Protein AF-A0A836WIA6-F1 (afdb_monomer_lite)

Sequence (220 aa):
VLEERVKFPKEIVKEFVEEVKKEAEEEVQGKFVEPSLPHLGLQVAQFFYDCGRGERRRGNREDFVTLIKLGDVLHPEDGVGQCLLMSEFPPEVEPLEAAMLLAEYAHRPASVYYTDVRQKDYLVEMDEVLGGEGSLRPCAAICFAHPLRFDRDVAARYVREVRETGRAWLTPMPVAGVTTPITVEGFVVVASAEIVAGWLAARALNPKAELGSSMWAGVG

Radius of gyration: 19.16 Å; chains: 1; bounding box: 50×46×57 Å

Foldseek 3Di:
DDDDDDDDDPVLLVVLVVVVVVVCVVVVPDDDDDDDDDAAADQAAQWDQDPVVRDIDGAAPVRQLVNQLVRCVVPVPVKHYNRYFHPVDDLQCRQVVRLVSSLVRHPQAAETEHQAPVVQVVQQVVCVVSPNPRSHPYDYQQEAPAFPDDDPSSVVSQLVCCQPPLEQEHEYEDEDPPRFDVDPVRSCVRRVVNLSVSVSVSCVSPVSRHRYYDYNYHYD

Structure (mmCIF, N/CA/C/O backbone):
data_AF-A0A836WIA6-F1
#
_entry.id   AF-A0A836WIA6-F1
#
loop_
_atom_site.group_PDB
_atom_site.id
_atom_site.type_symbol
_atom_site.label_atom_id
_atom_site.label_alt_id
_atom_site.label_comp_id
_atom_site.label_asym_id
_atom_site.label_entity_id
_atom_site.label_seq_id
_atom_site.pdbx_PDB_ins_code
_atom_site.Cartn_x
_atom_site.Cartn_y
_atom_site.Cartn_z
_atom_site.occupancy
_atom_site.B_iso_or_equiv
_atom_site.auth_seq_id
_atom_site.auth_comp_id
_atom_site.auth_asym_id
_atom_site.auth_atom_id
_atom_site.pdbx_PDB_model_num
ATOM 1 N N . VAL A 1 1 ? -3.836 -24.106 7.214 1.00 56.84 1 VAL A N 1
ATOM 2 C CA . VAL A 1 1 ? -3.578 -22.835 7.930 1.00 56.84 1 VAL A CA 1
ATOM 3 C C . VAL A 1 1 ? -4.648 -22.717 8.999 1.00 56.84 1 VAL A C 1
ATOM 5 O O . VAL A 1 1 ? -5.802 -22.948 8.665 1.00 56.84 1 VAL A O 1
ATOM 8 N N . LEU A 1 2 ? -4.279 -22.510 10.265 1.00 58.50 2 LEU A N 1
ATOM 9 C CA . LEU A 1 2 ? -5.255 -22.325 11.343 1.00 58.50 2 LEU A CA 1
ATOM 10 C C . LEU A 1 2 ? -5.923 -20.958 11.160 1.00 58.50 2 LEU A C 1
ATOM 12 O O . LEU A 1 2 ? -5.230 -19.955 11.016 1.00 58.50 2 LEU A O 1
ATOM 16 N N . GLU A 1 3 ? -7.253 -20.939 11.100 1.00 76.62 3 GLU A N 1
ATOM 17 C CA . GLU A 1 3 ? -8.032 -19.701 11.108 1.00 76.62 3 GLU A CA 1
ATOM 18 C C . GLU A 1 3 ? -7.997 -19.130 12.528 1.00 76.62 3 GLU A C 1
ATOM 20 O O . GLU A 1 3 ? -8.533 -19.729 13.462 1.00 76.62 3 GLU A O 1
ATOM 25 N N . GLU A 1 4 ? -7.345 -17.983 12.698 1.00 86.56 4 GLU A N 1
ATOM 26 C CA . GLU A 1 4 ? -7.371 -17.232 13.949 1.00 86.56 4 GLU A CA 1
ATOM 27 C C . GLU A 1 4 ? -8.480 -16.185 13.879 1.00 86.56 4 GLU A C 1
ATOM 29 O O . GLU A 1 4 ? -8.551 -15.387 12.943 1.00 86.56 4 GLU A O 1
ATOM 34 N N . ARG A 1 5 ? -9.370 -16.193 14.874 1.00 91.50 5 ARG A N 1
ATOM 35 C CA . ARG A 1 5 ? -10.493 -15.260 14.951 1.00 91.50 5 ARG A CA 1
ATOM 36 C C . ARG A 1 5 ? -10.370 -14.401 16.194 1.00 91.50 5 ARG A C 1
ATOM 38 O O . ARG A 1 5 ? -10.424 -14.904 17.313 1.00 91.50 5 ARG A O 1
ATOM 45 N N . VAL A 1 6 ? -10.287 -13.094 15.982 1.00 91.56 6 VAL A N 1
ATOM 46 C CA . VAL A 1 6 ? -10.282 -12.096 17.053 1.00 91.56 6 VAL A CA 1
ATOM 47 C C . VAL A 1 6 ? -11.687 -11.524 17.217 1.00 91.56 6 VAL A C 1
ATOM 49 O O . VAL A 1 6 ? -12.402 -11.296 16.242 1.00 91.56 6 VAL A O 1
ATOM 52 N N . LYS A 1 7 ? -12.099 -11.307 18.466 1.00 93.62 7 LYS A N 1
ATOM 53 C CA . LYS A 1 7 ? -13.327 -10.586 18.810 1.00 93.62 7 LYS A CA 1
ATOM 54 C C . LYS A 1 7 ? -12.965 -9.435 19.731 1.00 93.62 7 LYS A C 1
ATOM 56 O O . LYS A 1 7 ? -12.354 -9.660 20.771 1.00 93.62 7 LYS A O 1
ATOM 61 N N . PHE A 1 8 ? -13.379 -8.229 19.366 1.00 94.31 8 PHE A N 1
ATOM 62 C CA . PHE A 1 8 ? -13.206 -7.054 20.209 1.00 94.31 8 PHE A CA 1
ATOM 63 C C . PHE A 1 8 ? -14.421 -6.901 21.135 1.00 94.31 8 PHE A C 1
ATOM 65 O O . PHE A 1 8 ? -15.553 -6.886 20.640 1.00 94.31 8 PHE A O 1
ATOM 72 N N . PRO A 1 9 ? -14.225 -6.817 22.464 1.00 96.31 9 PRO A N 1
ATOM 73 C CA . PRO A 1 9 ? -15.300 -6.502 23.398 1.00 96.31 9 PRO A CA 1
ATOM 74 C C . PRO A 1 9 ? -15.971 -5.173 23.044 1.00 96.31 9 PRO A C 1
ATOM 76 O O . PRO A 1 9 ? -15.300 -4.206 22.676 1.00 96.31 9 PRO A O 1
ATOM 79 N N . LYS A 1 10 ? -17.299 -5.116 23.171 1.00 95.88 10 LYS A N 1
ATOM 80 C CA . LYS A 1 10 ? -18.102 -3.950 22.777 1.00 95.88 10 LYS A CA 1
ATOM 81 C C . LYS A 1 10 ? -17.681 -2.689 23.528 1.00 95.88 10 LYS A C 1
ATOM 83 O O . LYS A 1 10 ? -17.694 -1.602 22.962 1.00 95.88 10 LYS A O 1
ATOM 88 N N . GLU A 1 11 ? -17.327 -2.849 24.794 1.00 96.81 11 GLU A N 1
ATOM 89 C CA . GLU A 1 11 ? -16.902 -1.782 25.691 1.00 96.81 11 GLU A CA 1
ATOM 90 C C . GLU A 1 11 ? -15.611 -1.137 25.180 1.00 96.81 11 GLU A C 1
ATOM 92 O O . GLU A 1 11 ? -15.571 0.080 25.032 1.00 96.81 11 GLU A O 1
ATOM 97 N N . ILE A 1 12 ? -14.625 -1.958 24.796 1.00 96.12 12 ILE A N 1
ATOM 98 C CA . ILE A 1 12 ? -13.340 -1.498 24.249 1.00 96.12 12 ILE A CA 1
ATOM 99 C C . ILE A 1 12 ? -13.552 -0.774 22.918 1.00 96.12 12 ILE A C 1
ATOM 101 O O . ILE A 1 12 ? -13.021 0.310 22.714 1.00 96.12 12 ILE A O 1
ATOM 105 N N . VAL A 1 13 ? -14.361 -1.339 22.014 1.00 96.88 13 VAL A N 1
ATOM 106 C CA . VAL A 1 13 ? -14.650 -0.692 20.722 1.00 96.88 13 VAL A CA 1
ATOM 107 C C . VAL A 1 13 ? -15.338 0.655 20.930 1.00 96.88 13 VAL A C 1
ATOM 109 O O . VAL A 1 13 ? -15.008 1.625 20.256 1.00 96.88 13 VAL A O 1
ATOM 112 N N . LYS A 1 14 ? -16.295 0.729 21.861 1.00 96.50 14 LYS A N 1
ATOM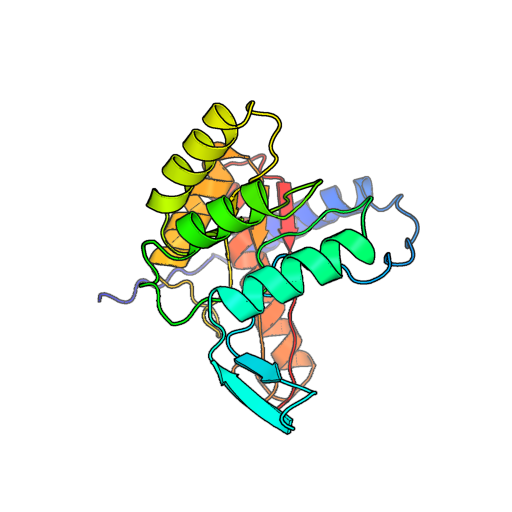 113 C CA . LYS A 1 14 ? -17.010 1.972 22.155 1.00 96.50 14 LYS A CA 1
ATOM 114 C C . LYS A 1 14 ? -16.069 3.037 22.709 1.00 96.50 14 LYS A C 1
ATOM 116 O O . LYS A 1 14 ? -16.130 4.167 22.248 1.00 96.50 14 LYS A O 1
ATOM 121 N N . GLU A 1 15 ? -15.231 2.685 23.680 1.00 96.56 15 GLU A N 1
ATOM 122 C CA . GLU A 1 15 ? -14.239 3.601 24.247 1.00 96.56 15 GLU A CA 1
ATOM 123 C C . GLU A 1 15 ? -13.292 4.127 23.165 1.00 96.56 15 GLU A C 1
ATOM 125 O O . GLU A 1 15 ? -13.146 5.337 23.018 1.00 96.56 15 GLU A O 1
ATOM 130 N N . PHE A 1 16 ? -12.768 3.223 22.336 1.00 96.25 16 PHE A N 1
ATOM 131 C CA . PHE A 1 16 ? -11.875 3.558 21.235 1.00 96.25 16 PHE A CA 1
ATOM 132 C C . PHE A 1 16 ? -12.516 4.505 20.209 1.00 96.25 16 PHE A C 1
ATOM 134 O O . PHE A 1 16 ? -11.919 5.498 19.810 1.00 96.25 16 PHE A O 1
ATOM 141 N N . VAL A 1 17 ? -13.759 4.245 19.795 1.00 94.94 17 VAL A N 1
ATOM 142 C CA . VAL A 1 17 ? -14.464 5.125 18.848 1.00 94.94 17 VAL A CA 1
ATOM 143 C C . VAL A 1 17 ? -14.688 6.522 19.435 1.00 94.94 17 VAL A C 1
ATOM 145 O O . VAL A 1 17 ? -14.605 7.506 18.705 1.00 94.94 17 VAL A O 1
ATOM 148 N N . GLU A 1 18 ? -14.970 6.634 20.734 1.00 95.38 18 GLU A N 1
ATOM 149 C CA . GLU A 1 18 ? -15.128 7.939 21.387 1.00 95.38 18 GLU A CA 1
ATOM 150 C C . GLU A 1 18 ? -13.793 8.684 21.544 1.00 95.38 18 GLU A C 1
ATOM 152 O O . GLU A 1 18 ? -13.783 9.910 21.475 1.00 95.38 18 GLU A O 1
ATOM 157 N N . GLU A 1 19 ? -12.677 7.975 21.723 1.00 93.81 19 GLU A N 1
ATOM 158 C CA . GLU A 1 19 ? -11.326 8.553 21.681 1.00 93.81 19 GLU A CA 1
ATOM 159 C C . GLU A 1 19 ? -11.016 9.124 20.291 1.00 93.81 19 GLU A C 1
ATOM 161 O O . GLU A 1 19 ? -10.758 10.319 20.168 1.00 93.81 19 GLU A O 1
ATOM 166 N N . VAL A 1 20 ? -11.158 8.314 19.237 1.00 92.00 20 VAL A N 1
ATOM 167 C CA . VAL A 1 20 ? -10.874 8.729 17.850 1.00 92.00 20 VAL A CA 1
ATOM 168 C C . VAL A 1 20 ? -11.746 9.905 17.410 1.00 92.00 20 VAL A C 1
ATOM 170 O O . VAL A 1 20 ? -11.279 10.791 16.702 1.00 92.00 20 VAL A O 1
ATOM 173 N N . LYS A 1 21 ? -13.016 9.961 17.834 1.00 90.44 21 LYS A N 1
ATOM 174 C CA . LYS A 1 21 ? -13.882 11.117 17.545 1.00 90.44 21 LYS A CA 1
ATOM 175 C C . LYS A 1 21 ? -13.346 12.413 18.144 1.00 90.44 21 LYS A C 1
ATOM 177 O O . LYS A 1 21 ? -13.403 13.437 17.474 1.00 90.44 21 LYS A O 1
ATOM 182 N N . LYS A 1 22 ? -12.842 12.374 19.381 1.00 90.06 22 LYS A N 1
ATOM 183 C CA . LYS A 1 22 ? -12.264 13.555 20.036 1.00 90.06 22 LYS A CA 1
ATOM 184 C C . LYS A 1 22 ? -10.997 14.009 19.320 1.00 90.06 22 LYS A C 1
ATOM 186 O O . LYS A 1 22 ? -10.873 15.192 19.037 1.00 90.06 22 LYS A O 1
ATOM 191 N N . GLU A 1 23 ? -10.115 13.069 18.971 1.00 88.69 23 GLU A N 1
ATOM 192 C CA . GLU A 1 23 ? -8.912 13.356 18.174 1.00 88.69 23 GLU A CA 1
ATOM 193 C C . GLU A 1 23 ? -9.288 14.009 16.830 1.00 88.69 23 GLU A C 1
ATOM 195 O O . GLU A 1 23 ? -8.741 15.044 16.457 1.00 88.69 23 GLU A O 1
ATOM 200 N N . ALA A 1 24 ? -10.293 13.468 16.136 1.00 84.06 24 ALA A N 1
ATOM 201 C CA . ALA A 1 24 ? -10.763 14.029 14.875 1.00 84.06 24 ALA A CA 1
ATOM 202 C C . ALA A 1 24 ? -11.366 15.436 15.041 1.00 84.06 24 ALA A C 1
ATOM 204 O O . ALA A 1 24 ? -11.103 16.309 14.223 1.00 84.06 24 ALA A O 1
ATOM 205 N N . GLU A 1 25 ? -12.156 15.700 16.085 1.00 82.00 25 GLU A N 1
ATOM 206 C CA . GLU A 1 25 ? -12.700 17.043 16.352 1.00 82.00 25 GLU A CA 1
ATOM 207 C C . GLU A 1 25 ? -11.598 18.090 16.588 1.00 82.00 25 GLU A C 1
ATOM 209 O O . GLU A 1 25 ? -11.760 19.249 16.197 1.00 82.00 25 GLU A O 1
ATOM 214 N N . GLU A 1 26 ? -10.467 17.683 17.169 1.00 74.19 26 GLU A N 1
ATOM 215 C CA . GLU A 1 26 ? -9.280 18.527 17.331 1.00 74.19 26 GLU A CA 1
ATOM 216 C C . GLU A 1 26 ? -8.559 18.782 15.989 1.00 74.19 26 GLU A C 1
ATOM 218 O O . GLU A 1 26 ? -8.038 19.880 15.773 1.00 74.19 26 GLU A O 1
ATOM 223 N N . GLU A 1 27 ? -8.586 17.823 15.055 1.00 67.69 27 GLU A N 1
ATOM 224 C CA . GLU A 1 27 ? -7.954 17.914 13.726 1.00 67.69 27 GLU A CA 1
ATOM 225 C C . GLU A 1 27 ? -8.820 18.581 12.633 1.00 67.69 27 GLU A C 1
ATOM 227 O O . GLU A 1 27 ? -8.280 19.145 11.677 1.00 67.69 27 GLU A O 1
ATOM 232 N N . VAL A 1 28 ? -10.156 18.567 12.748 1.00 55.59 28 VAL A N 1
ATOM 233 C CA . VAL A 1 28 ? -11.145 18.950 11.701 1.00 55.59 28 VAL A CA 1
ATOM 234 C C . VAL A 1 28 ? -11.159 20.452 11.327 1.00 55.59 28 VAL A C 1
ATOM 236 O O . VAL A 1 28 ? -12.033 20.936 10.610 1.00 55.59 28 VAL A O 1
ATOM 239 N N . GLN A 1 29 ? -10.124 21.221 11.666 1.00 53.91 29 GLN A N 1
ATOM 240 C CA . GLN A 1 29 ? -9.929 22.571 11.113 1.00 53.91 29 GLN A CA 1
ATOM 241 C C . GLN A 1 29 ? -9.446 22.599 9.642 1.00 53.91 29 GLN A C 1
ATOM 243 O O . GLN A 1 29 ? -9.166 23.674 9.103 1.00 53.91 29 GLN A O 1
ATOM 248 N N . GLY A 1 30 ? -9.370 21.455 8.956 1.00 58.31 30 GLY A N 1
ATOM 249 C CA . GLY A 1 30 ? -9.006 21.372 7.539 1.00 58.31 30 GLY A CA 1
ATOM 250 C C . GLY A 1 30 ? -10.160 21.713 6.586 1.00 58.31 30 GLY A C 1
ATOM 251 O O . GLY A 1 30 ? -11.217 21.086 6.614 1.00 58.31 30 GLY A O 1
ATOM 252 N N . LYS A 1 31 ? -9.956 22.682 5.684 1.00 64.62 31 LYS A N 1
ATOM 253 C CA . LYS A 1 31 ? -10.850 22.896 4.531 1.00 64.62 31 LYS A CA 1
ATOM 254 C C . LYS A 1 31 ? -10.748 21.703 3.581 1.00 64.62 31 LYS A C 1
ATOM 256 O O . LYS A 1 31 ? -9.653 21.197 3.367 1.00 64.62 31 LYS A O 1
ATOM 261 N N . PHE A 1 32 ? -11.862 21.313 2.961 1.00 72.56 32 PHE A N 1
ATOM 262 C CA . PHE A 1 32 ? -11.835 20.405 1.814 1.00 72.56 32 PHE A CA 1
ATOM 263 C C . PHE A 1 32 ? -10.880 20.967 0.752 1.00 72.56 32 PHE A C 1
ATOM 265 O O . PHE A 1 32 ? -11.068 22.095 0.287 1.00 72.56 32 PHE A O 1
ATOM 272 N N . VAL A 1 33 ? -9.842 20.201 0.420 1.00 78.12 33 VAL A N 1
ATOM 273 C CA . VAL A 1 33 ? -8.867 20.542 -0.617 1.00 78.12 33 VAL A CA 1
ATOM 274 C C . VAL A 1 33 ? -9.238 19.753 -1.863 1.00 78.12 33 VAL A C 1
ATOM 276 O O . VAL A 1 33 ? -9.477 18.548 -1.787 1.00 78.12 33 VAL A O 1
ATOM 279 N N . GLU A 1 34 ? -9.320 20.440 -3.000 1.00 83.06 34 GLU A N 1
ATOM 280 C CA . GLU A 1 34 ? -9.517 19.784 -4.290 1.00 83.06 34 GLU A CA 1
ATOM 281 C C . GLU A 1 34 ? -8.369 18.790 -4.542 1.00 83.06 34 GLU A C 1
ATOM 283 O O . GLU A 1 34 ? -7.206 19.148 -4.325 1.00 83.06 34 GLU A O 1
ATOM 288 N N . PRO A 1 35 ? -8.659 17.543 -4.958 1.00 79.19 35 PRO A N 1
ATOM 289 C CA . PRO A 1 35 ? -7.609 16.583 -5.266 1.00 79.19 35 PRO A CA 1
ATOM 290 C C . PRO A 1 35 ? -6.746 17.084 -6.429 1.00 79.19 35 PRO A C 1
ATOM 292 O O . PRO A 1 35 ? -7.240 17.718 -7.361 1.00 79.19 35 PRO A O 1
ATOM 295 N N . SER A 1 36 ? -5.451 16.771 -6.388 1.00 80.75 36 SER A N 1
ATOM 296 C CA . SER A 1 36 ? -4.555 17.035 -7.512 1.00 80.75 36 SER A CA 1
ATOM 297 C C . SER A 1 36 ? -4.913 16.173 -8.728 1.00 80.75 36 SER A C 1
ATOM 299 O O . SER A 1 36 ? -5.699 15.222 -8.648 1.00 80.75 36 SER A O 1
ATOM 301 N N . LEU A 1 37 ? -4.324 16.508 -9.879 1.00 83.31 37 LEU A N 1
ATOM 302 C CA . LEU A 1 37 ? -4.410 15.655 -11.061 1.00 83.31 37 LEU A CA 1
ATOM 303 C C . LEU A 1 37 ? -3.855 14.251 -10.749 1.00 83.31 37 LEU A C 1
ATOM 305 O O . LEU A 1 37 ? -2.912 14.119 -9.962 1.00 83.31 37 LEU A O 1
ATOM 309 N N . PRO A 1 38 ? -4.429 13.194 -11.349 1.00 83.00 38 PRO A N 1
ATOM 310 C CA . PRO A 1 38 ? -3.954 11.834 -11.129 1.00 83.00 38 PRO A CA 1
ATOM 311 C C . PRO A 1 38 ? -2.521 11.690 -11.642 1.00 83.00 38 PRO A C 1
ATOM 313 O O . PRO A 1 38 ? -2.233 12.138 -12.743 1.00 83.00 38 PRO A O 1
ATOM 316 N N . HIS A 1 39 ? -1.662 11.021 -10.878 1.00 87.69 39 HIS A N 1
ATOM 317 C CA . HIS A 1 39 ? -0.283 10.688 -11.248 1.00 87.69 39 HIS A CA 1
ATOM 318 C C . HIS A 1 39 ? -0.106 9.164 -11.331 1.00 87.69 39 HIS A C 1
ATOM 320 O O . HIS A 1 39 ? -0.953 8.399 -10.861 1.00 87.69 39 HIS A O 1
ATOM 326 N N . LEU A 1 40 ? 0.991 8.697 -11.933 1.00 91.25 40 LEU A N 1
ATOM 327 C CA . LEU A 1 40 ? 1.301 7.268 -12.030 1.00 91.25 40 LEU A CA 1
ATOM 328 C C . LEU A 1 40 ? 2.136 6.823 -10.826 1.00 91.25 40 LEU A C 1
ATOM 330 O O . LEU A 1 40 ? 3.300 7.179 -10.685 1.00 91.25 40 LEU A O 1
ATOM 334 N N . GLY A 1 41 ? 1.536 6.017 -9.960 1.00 88.69 41 GLY A N 1
ATOM 335 C CA . GLY A 1 41 ? 2.159 5.477 -8.766 1.00 88.69 41 GLY A CA 1
ATOM 336 C C . GLY A 1 41 ? 1.149 4.701 -7.933 1.00 88.69 41 GLY A C 1
ATOM 337 O O . GLY A 1 41 ? 0.023 5.145 -7.723 1.00 88.69 41 GLY A O 1
ATOM 338 N N . LEU A 1 42 ? 1.554 3.527 -7.457 1.00 85.88 42 LEU A N 1
ATOM 339 C CA . LEU A 1 42 ? 0.772 2.702 -6.542 1.00 85.88 42 LEU A CA 1
ATOM 340 C C . LEU A 1 42 ? -0.622 2.282 -7.076 1.00 85.88 42 LEU A C 1
ATOM 342 O O . LEU A 1 42 ? -1.536 2.005 -6.304 1.00 85.88 42 LEU A O 1
ATOM 346 N N . GLN A 1 43 ? -0.812 2.171 -8.395 1.00 86.56 43 GLN A N 1
ATOM 347 C CA . GLN A 1 43 ? -1.992 1.489 -8.958 1.00 86.56 43 GLN A CA 1
ATOM 348 C C . GLN A 1 43 ? -1.772 -0.015 -9.157 1.00 86.56 43 GLN A C 1
ATOM 350 O O . GLN A 1 43 ? -2.739 -0.774 -9.121 1.00 86.56 43 GLN A O 1
ATOM 355 N N . VAL A 1 44 ? -0.518 -0.436 -9.386 1.00 86.62 44 VAL A N 1
ATOM 356 C CA . VAL A 1 44 ? -0.095 -1.838 -9.612 1.00 86.62 44 VAL A CA 1
ATOM 357 C C . VAL A 1 44 ? -1.035 -2.638 -10.521 1.00 86.62 44 VAL A C 1
ATOM 359 O O . VAL A 1 44 ? -1.480 -3.744 -10.205 1.00 86.62 44 VAL A O 1
ATOM 362 N N . ALA A 1 45 ? -1.345 -2.077 -11.691 1.00 93.06 45 ALA A N 1
ATOM 363 C CA . ALA A 1 45 ? -2.167 -2.754 -12.682 1.00 93.06 45 ALA A CA 1
ATOM 364 C C . ALA A 1 45 ? -1.500 -4.062 -13.150 1.00 93.06 45 ALA A C 1
ATOM 366 O O . ALA A 1 45 ? -0.296 -4.126 -13.366 1.00 93.06 45 ALA A O 1
ATOM 367 N N . GLN A 1 46 ? -2.289 -5.121 -13.346 1.00 93.75 46 GLN A N 1
ATOM 368 C CA . GLN A 1 46 ? -1.781 -6.410 -13.850 1.00 93.75 46 GLN A CA 1
ATOM 369 C C . GLN A 1 46 ? -1.768 -6.496 -15.381 1.00 93.75 46 GLN A C 1
ATOM 371 O O . GLN A 1 46 ? -1.118 -7.365 -15.968 1.00 93.75 46 GLN A O 1
ATOM 376 N N . PHE A 1 47 ? -2.550 -5.637 -16.033 1.00 96.38 47 PHE A N 1
ATOM 377 C CA . PHE A 1 47 ? -2.746 -5.652 -17.473 1.00 96.38 47 PHE A CA 1
ATOM 378 C C . PHE A 1 47 ? -2.356 -4.313 -18.072 1.00 96.38 47 PHE A C 1
ATOM 380 O O . PHE A 1 47 ? -2.712 -3.264 -17.541 1.00 96.38 47 PHE A O 1
ATOM 387 N N . PHE A 1 48 ? -1.698 -4.388 -19.219 1.00 96.25 48 PHE A N 1
ATOM 388 C CA . PHE A 1 48 ? -1.404 -3.264 -20.081 1.00 96.25 48 PHE A CA 1
ATOM 389 C C . PHE A 1 48 ? -2.300 -3.339 -21.320 1.00 96.25 48 PHE A C 1
ATOM 391 O O . PHE A 1 48 ? -2.560 -4.426 -21.854 1.00 96.25 48 PHE A O 1
ATOM 398 N N . TYR A 1 49 ? -2.798 -2.186 -21.759 1.00 96.06 49 TYR A N 1
ATOM 399 C CA . TYR A 1 49 ? -3.538 -2.066 -23.008 1.00 96.06 49 TYR A CA 1
ATOM 400 C C . TYR A 1 49 ? -2.665 -1.350 -24.034 1.00 96.06 49 TYR A C 1
ATOM 402 O O . TYR A 1 49 ? -2.398 -0.156 -23.912 1.00 96.06 49 TYR A O 1
ATOM 410 N N . ASP A 1 50 ? -2.223 -2.089 -25.045 1.00 93.81 50 ASP A N 1
ATOM 411 C CA . ASP A 1 50 ? -1.447 -1.547 -26.150 1.00 93.81 50 ASP A CA 1
ATOM 412 C C . ASP A 1 50 ? -2.402 -0.893 -27.152 1.00 93.81 50 ASP A C 1
ATOM 414 O O . ASP A 1 50 ? -3.031 -1.568 -27.969 1.00 93.81 50 ASP A O 1
ATOM 418 N N . CYS A 1 51 ? -2.525 0.434 -27.081 1.00 90.62 51 CYS A N 1
ATOM 419 C CA . CYS A 1 51 ? -3.393 1.202 -27.971 1.00 90.62 51 CYS A CA 1
ATOM 420 C C . CYS A 1 51 ? -2.997 1.082 -29.449 1.00 90.62 51 CYS A C 1
ATOM 422 O O . CYS A 1 51 ? -3.873 1.134 -30.309 1.00 90.62 51 CYS A O 1
ATOM 424 N N . GLY A 1 52 ? -1.703 0.928 -29.754 1.00 91.50 52 GLY A N 1
ATOM 425 C CA . GLY A 1 52 ? -1.219 0.814 -31.130 1.00 91.50 52 GLY A CA 1
ATOM 426 C C . GLY A 1 52 ? -1.627 -0.507 -31.778 1.00 91.50 52 GLY A C 1
ATOM 427 O O . GLY A 1 52 ? -1.870 -0.557 -32.983 1.00 91.50 52 GLY A O 1
ATOM 428 N N . ARG A 1 53 ? -1.744 -1.566 -30.969 1.00 91.69 53 ARG A N 1
ATOM 429 C CA . ARG A 1 53 ? -2.147 -2.910 -31.411 1.00 91.69 53 ARG A CA 1
ATOM 430 C C . ARG A 1 53 ? -3.616 -3.238 -31.136 1.00 91.69 53 ARG A C 1
ATOM 432 O O . ARG A 1 53 ? -4.144 -4.169 -31.731 1.00 91.69 53 ARG A O 1
ATOM 439 N N . GLY A 1 54 ? -4.279 -2.484 -30.261 1.00 95.12 54 GLY A N 1
ATOM 440 C CA . GLY A 1 54 ? -5.641 -2.767 -29.800 1.00 95.12 54 GLY A CA 1
ATOM 441 C C . GLY A 1 54 ? -5.731 -4.013 -28.914 1.00 95.12 54 GLY A C 1
ATOM 442 O O . GLY A 1 54 ? -6.754 -4.696 -28.913 1.00 95.12 54 GLY A O 1
ATOM 443 N N . GLU A 1 55 ? -4.661 -4.346 -28.188 1.00 96.00 55 GLU A N 1
ATOM 444 C CA . GLU A 1 55 ? -4.533 -5.609 -27.454 1.00 96.00 55 GLU A CA 1
ATOM 445 C C . GLU A 1 55 ? -4.400 -5.376 -25.941 1.00 96.00 55 GLU A C 1
ATOM 447 O O . GLU A 1 55 ? -3.591 -4.569 -25.485 1.00 96.00 55 GLU A O 1
ATOM 452 N N . ARG A 1 56 ? -5.155 -6.143 -25.141 1.00 96.75 56 ARG A N 1
ATOM 453 C CA . ARG A 1 56 ? -4.960 -6.246 -23.686 1.00 96.75 56 ARG A CA 1
ATOM 454 C C . ARG A 1 56 ? -4.089 -7.457 -23.376 1.00 96.75 56 ARG A C 1
ATOM 456 O O . ARG A 1 56 ? -4.471 -8.583 -23.692 1.00 96.75 56 ARG A O 1
ATOM 463 N N . ARG A 1 57 ? -2.979 -7.249 -22.674 1.00 95.94 57 ARG A N 1
ATOM 464 C CA . ARG A 1 57 ? -2.064 -8.320 -22.248 1.00 95.94 57 ARG A CA 1
ATOM 465 C C . ARG A 1 57 ? -1.549 -8.085 -20.834 1.00 95.94 57 ARG A C 1
ATOM 467 O O . ARG A 1 57 ? -1.831 -7.052 -20.233 1.00 95.94 57 ARG A O 1
ATOM 474 N N . ARG A 1 58 ? -0.858 -9.077 -20.268 1.00 97.25 58 ARG A N 1
ATOM 475 C CA . ARG A 1 58 ? -0.164 -8.892 -18.987 1.00 97.25 58 ARG A CA 1
ATOM 476 C C . ARG A 1 58 ? 0.971 -7.887 -19.162 1.00 97.25 58 ARG A C 1
ATOM 478 O O . ARG A 1 58 ? 1.607 -7.886 -20.216 1.00 97.25 58 ARG A O 1
ATOM 485 N N . GLY A 1 59 ? 1.183 -7.064 -18.139 1.00 96.38 59 GLY A N 1
ATOM 486 C CA . GLY A 1 59 ? 2.290 -6.115 -18.113 1.00 96.38 59 GLY A CA 1
ATOM 487 C C . GLY A 1 59 ? 3.646 -6.821 -18.119 1.00 96.38 59 GLY A C 1
ATOM 488 O O . GLY A 1 59 ? 3.786 -7.924 -17.576 1.00 96.38 59 GLY A O 1
ATOM 489 N N . ASN A 1 60 ? 4.635 -6.187 -18.733 1.00 96.69 60 ASN A N 1
ATOM 490 C CA . ASN A 1 60 ? 6.038 -6.593 -18.712 1.00 96.69 60 ASN A CA 1
ATOM 491 C C . ASN A 1 60 ? 6.951 -5.379 -18.461 1.00 96.69 60 ASN A C 1
ATOM 493 O O . ASN A 1 60 ? 6.475 -4.257 -18.262 1.00 96.69 60 ASN A O 1
ATOM 497 N N . ARG A 1 61 ? 8.263 -5.610 -18.456 1.00 97.75 61 ARG A N 1
ATOM 498 C CA . ARG A 1 61 ? 9.296 -4.592 -18.273 1.00 97.75 61 ARG A CA 1
ATOM 499 C C . ARG A 1 61 ? 9.171 -3.455 -19.279 1.00 97.75 61 ARG A C 1
ATOM 501 O O . ARG A 1 61 ? 9.215 -2.297 -18.875 1.00 97.75 61 ARG A O 1
ATOM 508 N N . GLU A 1 62 ? 9.005 -3.746 -20.568 1.00 96.88 62 GLU A N 1
ATOM 509 C CA . GLU A 1 62 ? 8.929 -2.705 -21.601 1.00 96.88 62 GLU A CA 1
ATOM 510 C C . GLU A 1 62 ? 7.695 -1.809 -21.436 1.00 96.88 62 GLU A C 1
ATOM 512 O O . GLU A 1 62 ? 7.781 -0.587 -21.605 1.00 96.88 62 GLU A O 1
ATOM 517 N N . ASP A 1 63 ? 6.556 -2.396 -21.067 1.00 97.19 63 ASP A N 1
ATOM 518 C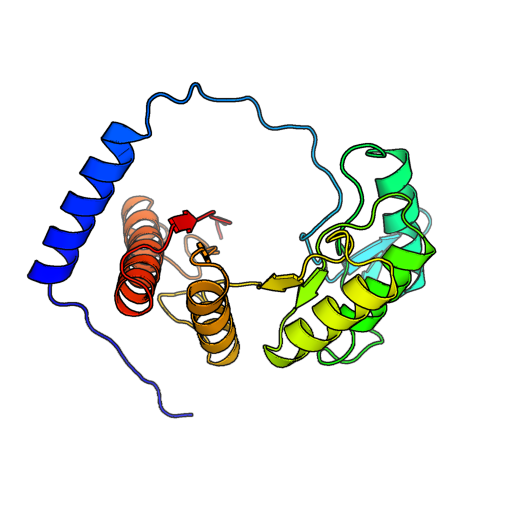 CA . ASP A 1 63 ? 5.335 -1.650 -20.761 1.00 97.19 63 ASP A CA 1
ATOM 519 C C . ASP A 1 63 ? 5.546 -0.738 -19.560 1.00 97.19 63 ASP A C 1
ATOM 521 O O . ASP A 1 63 ? 5.154 0.430 -19.589 1.00 97.19 63 ASP A O 1
ATOM 525 N N . PHE A 1 64 ? 6.186 -1.254 -18.508 1.00 97.62 64 PHE A N 1
ATOM 526 C CA . PHE A 1 64 ? 6.425 -0.465 -17.312 1.00 97.62 64 PHE A CA 1
ATOM 527 C C . PHE A 1 64 ? 7.383 0.693 -17.604 1.00 97.62 64 PHE A C 1
ATOM 529 O O . PHE A 1 64 ? 7.056 1.826 -17.278 1.00 97.62 64 PHE A O 1
ATOM 536 N N . VAL A 1 65 ? 8.483 0.467 -18.333 1.00 97.88 65 VAL A N 1
ATOM 537 C CA . VAL A 1 65 ? 9.385 1.545 -18.791 1.00 97.88 65 VAL A CA 1
ATOM 538 C C . VAL A 1 65 ? 8.641 2.590 -19.627 1.00 97.88 65 VAL A C 1
ATOM 540 O O . VAL A 1 65 ? 8.893 3.790 -19.494 1.00 97.88 65 VAL A O 1
ATOM 543 N N . THR A 1 66 ? 7.705 2.161 -20.476 1.00 96.56 66 THR A N 1
ATOM 544 C CA . THR A 1 66 ? 6.864 3.076 -21.260 1.00 96.56 66 THR A CA 1
ATOM 545 C C . THR A 1 66 ? 5.996 3.948 -20.352 1.00 96.56 66 THR A C 1
ATOM 547 O O . THR A 1 66 ? 5.931 5.162 -20.549 1.00 96.56 66 THR A O 1
ATOM 550 N N . LEU A 1 67 ? 5.368 3.355 -19.334 1.00 96.38 67 LEU A N 1
ATOM 551 C CA . LEU A 1 67 ? 4.570 4.084 -18.346 1.00 96.38 67 LEU A CA 1
ATOM 552 C C . LEU A 1 67 ? 5.420 5.001 -17.462 1.00 96.38 67 LEU A C 1
ATOM 554 O O . LEU A 1 67 ? 4.960 6.095 -17.146 1.00 96.38 67 LEU A O 1
ATOM 558 N N . ILE A 1 68 ? 6.652 4.606 -17.120 1.00 97.06 68 ILE A N 1
ATOM 559 C CA . ILE A 1 68 ? 7.584 5.457 -16.373 1.00 97.06 68 ILE A CA 1
ATOM 560 C C . ILE A 1 68 ? 7.855 6.732 -17.161 1.00 97.06 68 ILE A C 1
ATOM 562 O O . ILE A 1 68 ? 7.577 7.822 -16.677 1.00 97.06 68 ILE A O 1
ATOM 566 N N . LYS A 1 69 ? 8.302 6.600 -18.413 1.00 96.50 69 LYS A N 1
ATOM 567 C CA . LYS A 1 69 ? 8.593 7.753 -19.277 1.00 96.50 69 LYS A CA 1
ATOM 568 C C . LYS A 1 69 ? 7.364 8.628 -19.513 1.00 96.50 69 LYS A C 1
ATOM 570 O O . LYS A 1 69 ? 7.481 9.846 -19.585 1.00 96.50 69 LYS A O 1
ATOM 575 N N . LEU A 1 70 ? 6.185 8.017 -19.643 1.00 94.81 70 LEU A N 1
ATOM 576 C CA . LEU A 1 70 ? 4.937 8.758 -19.795 1.00 94.81 70 LEU A CA 1
ATOM 577 C C . LEU A 1 70 ? 4.610 9.566 -18.533 1.00 94.81 70 LEU A C 1
ATOM 579 O O . LEU A 1 70 ? 4.345 10.761 -18.635 1.00 94.81 70 LEU A O 1
ATOM 583 N N . GLY A 1 71 ? 4.632 8.930 -17.361 1.00 93.88 71 GLY A N 1
ATOM 584 C CA . GLY A 1 71 ? 4.350 9.587 -16.084 1.00 93.88 71 GLY A CA 1
ATOM 585 C C . GLY A 1 71 ? 5.346 10.697 -15.773 1.00 93.88 71 GLY A C 1
ATOM 586 O O . GLY A 1 71 ? 4.944 11.766 -15.336 1.00 93.88 71 GLY A O 1
ATOM 587 N N . ASP A 1 72 ? 6.615 10.468 -16.085 1.00 94.06 72 ASP A N 1
ATOM 588 C CA . ASP A 1 72 ? 7.715 11.392 -15.831 1.00 94.06 72 ASP A CA 1
ATOM 589 C C . ASP A 1 72 ? 7.611 12.673 -16.681 1.00 94.06 72 ASP A C 1
ATOM 591 O O . ASP A 1 72 ? 7.918 13.763 -16.209 1.00 94.06 72 ASP A O 1
ATOM 595 N N . VAL A 1 73 ? 7.070 12.573 -17.903 1.00 94.00 73 VAL A N 1
ATOM 596 C CA . VAL A 1 73 ? 6.767 13.743 -18.748 1.00 94.00 73 VAL A CA 1
ATOM 597 C C . VAL A 1 73 ? 5.466 14.437 -18.337 1.00 94.00 73 VAL A C 1
ATOM 599 O O . VAL A 1 73 ? 5.376 15.662 -18.417 1.00 94.00 73 VAL A O 1
ATOM 602 N N . LEU A 1 74 ? 4.438 13.681 -17.942 1.00 92.00 74 LEU A N 1
ATOM 603 C CA . LEU A 1 74 ? 3.133 14.246 -17.581 1.00 92.00 74 LEU A CA 1
ATOM 604 C C . LEU A 1 74 ? 3.133 14.912 -16.197 1.00 92.00 74 LEU A C 1
ATOM 606 O O . LEU A 1 74 ? 2.446 15.915 -16.011 1.00 92.00 74 LEU A O 1
ATOM 610 N N . HIS A 1 75 ? 3.897 14.363 -15.251 1.00 86.38 75 HIS A N 1
ATOM 611 C CA . HIS A 1 75 ? 3.940 14.766 -13.844 1.00 86.38 75 HIS A CA 1
ATOM 612 C C . HIS A 1 75 ? 5.389 14.884 -13.333 1.00 86.38 75 HIS A C 1
ATOM 614 O O . HIS A 1 75 ? 5.755 14.219 -12.360 1.00 86.38 75 HIS A O 1
ATOM 620 N N . PRO A 1 76 ? 6.230 15.734 -13.955 1.00 87.38 76 PRO A N 1
ATOM 621 C CA . PRO A 1 76 ? 7.652 15.823 -13.614 1.00 87.38 76 PRO A CA 1
ATOM 622 C C . PRO A 1 76 ? 7.894 16.259 -12.164 1.00 87.38 76 PRO A C 1
ATOM 624 O O . PRO A 1 76 ? 8.938 15.951 -11.601 1.00 87.38 76 PRO A O 1
ATOM 627 N N . GLU A 1 77 ? 6.936 16.958 -11.551 1.00 88.56 77 GLU A N 1
ATOM 628 C CA . GLU A 1 77 ? 7.039 17.461 -10.178 1.00 88.56 77 GLU A CA 1
ATOM 629 C C . GLU A 1 77 ? 6.669 16.390 -9.132 1.00 88.56 77 GLU A C 1
ATOM 631 O O . GLU A 1 77 ? 7.303 16.302 -8.073 1.00 88.56 77 GLU A O 1
ATOM 636 N N . ASP A 1 78 ? 5.665 15.558 -9.441 1.00 87.00 78 ASP A N 1
ATOM 637 C CA . ASP A 1 78 ? 5.125 14.528 -8.540 1.00 87.00 78 ASP A CA 1
ATOM 638 C C . ASP A 1 78 ? 5.975 13.248 -8.554 1.00 87.00 78 ASP A C 1
ATOM 640 O O . ASP A 1 78 ? 6.034 12.522 -7.559 1.00 87.00 78 ASP A O 1
ATOM 644 N N . GLY A 1 79 ? 6.665 12.995 -9.669 1.00 89.38 79 GLY A N 1
ATOM 645 C CA . GLY A 1 79 ? 7.442 11.784 -9.885 1.00 89.38 79 GLY A CA 1
ATOM 646 C C . GLY A 1 79 ? 6.591 10.585 -10.296 1.00 89.38 79 GLY A C 1
ATOM 647 O O . GLY A 1 79 ? 5.387 10.688 -10.542 1.00 89.38 79 GLY A O 1
ATOM 648 N N . VAL A 1 80 ? 7.239 9.424 -10.392 1.00 94.56 80 VAL A N 1
ATOM 649 C CA . VAL A 1 80 ? 6.593 8.183 -10.836 1.00 94.56 80 VAL A CA 1
ATOM 650 C C . VAL A 1 80 ? 6.855 7.062 -9.849 1.00 94.56 80 VAL A C 1
ATOM 652 O O . VAL A 1 80 ? 7.994 6.797 -9.477 1.00 94.56 80 VAL A O 1
ATOM 655 N N . GLY A 1 81 ? 5.790 6.392 -9.422 1.00 94.44 81 GLY A N 1
ATOM 656 C CA . GLY A 1 81 ? 5.862 5.187 -8.602 1.00 94.44 81 GLY A CA 1
ATOM 657 C C . GLY A 1 81 ? 5.542 3.929 -9.401 1.00 94.44 81 GLY A C 1
ATOM 658 O O . GLY A 1 81 ? 5.186 3.968 -10.582 1.00 94.44 81 GLY A O 1
ATOM 659 N N . GLN A 1 82 ? 5.590 2.781 -8.731 1.00 95.62 82 GLN A N 1
ATOM 660 C CA . GLN A 1 82 ? 5.223 1.513 -9.354 1.00 95.62 82 GLN A CA 1
ATOM 661 C C . GLN A 1 82 ? 3.726 1.487 -9.702 1.00 95.62 82 GLN A C 1
ATOM 663 O O . GLN A 1 82 ? 2.867 1.411 -8.822 1.00 95.62 82 GLN A O 1
ATOM 668 N N . CYS A 1 83 ? 3.402 1.542 -10.994 1.00 95.00 83 CYS A N 1
ATOM 669 C CA . CYS A 1 83 ? 2.023 1.597 -11.495 1.00 95.00 83 CYS A CA 1
ATOM 670 C C . CYS A 1 83 ? 1.582 0.336 -12.258 1.00 95.00 83 CYS A C 1
ATOM 672 O O . CYS A 1 83 ? 0.386 0.148 -12.483 1.00 95.00 83 CYS A O 1
ATOM 674 N N . LEU A 1 84 ? 2.517 -0.551 -12.610 1.00 96.50 84 LEU A N 1
ATOM 675 C CA . LEU A 1 84 ? 2.267 -1.780 -13.361 1.00 96.50 84 LEU A CA 1
ATOM 676 C C . LEU A 1 84 ? 3.065 -2.932 -12.746 1.00 96.50 84 LEU A C 1
ATOM 678 O O . LEU A 1 84 ? 4.230 -2.753 -12.405 1.00 96.50 84 LEU A O 1
ATOM 682 N N . LEU A 1 85 ? 2.433 -4.099 -12.629 1.00 95.62 85 LEU A N 1
ATOM 683 C CA . LEU A 1 85 ? 3.099 -5.343 -12.260 1.00 95.62 85 LEU A CA 1
ATOM 684 C C . LEU A 1 85 ? 3.677 -6.017 -13.502 1.00 95.62 85 LEU A C 1
ATOM 686 O O . LEU A 1 85 ? 2.974 -6.243 -14.495 1.00 95.62 85 LEU A O 1
ATOM 690 N N . MET A 1 86 ? 4.947 -6.388 -13.418 1.00 96.56 86 MET A N 1
ATOM 691 C CA . MET A 1 86 ? 5.661 -7.068 -14.492 1.00 96.56 86 MET A CA 1
ATOM 692 C C . MET A 1 86 ? 5.538 -8.584 -14.338 1.00 96.56 86 MET A C 1
ATOM 694 O O . MET A 1 86 ? 6.142 -9.206 -13.470 1.00 96.56 86 MET A O 1
ATOM 698 N N . SER A 1 87 ? 4.753 -9.205 -15.215 1.00 95.44 87 SER A N 1
ATOM 699 C CA . SER A 1 87 ? 4.370 -10.619 -15.095 1.00 95.44 87 SER A CA 1
ATOM 700 C C . SER A 1 87 ? 5.482 -11.638 -15.365 1.00 95.44 87 SER A C 1
ATOM 702 O O . SER A 1 87 ? 5.276 -12.832 -15.144 1.00 95.44 87 SER A O 1
ATOM 704 N N . GLU A 1 88 ? 6.634 -11.190 -15.858 1.00 96.44 88 GLU A N 1
ATOM 705 C CA . GLU A 1 88 ? 7.804 -12.034 -16.122 1.00 96.44 88 GLU A CA 1
ATOM 706 C C . GLU A 1 88 ? 8.682 -12.264 -14.882 1.00 96.44 88 GLU A C 1
ATOM 708 O O . GLU A 1 88 ? 9.482 -13.200 -14.875 1.00 96.44 88 GLU A O 1
ATOM 713 N N . PHE A 1 89 ? 8.511 -11.459 -13.826 1.00 96.19 89 PHE A N 1
ATOM 714 C CA . PHE A 1 89 ? 9.235 -11.616 -12.566 1.00 96.19 89 PHE A CA 1
ATOM 715 C C . PHE A 1 89 ? 8.369 -12.325 -11.520 1.00 96.19 89 PHE A C 1
ATOM 717 O O . PHE A 1 89 ? 7.162 -12.075 -11.434 1.00 96.19 89 PHE A O 1
ATOM 724 N N . PRO A 1 90 ? 8.955 -13.212 -10.697 1.00 94.94 90 PRO A N 1
ATOM 725 C CA . PRO A 1 90 ? 8.236 -13.775 -9.566 1.00 94.94 90 PRO A CA 1
ATOM 726 C C . PRO A 1 90 ? 7.923 -12.680 -8.521 1.00 94.94 90 PRO A C 1
ATOM 728 O O . PRO A 1 90 ? 8.715 -11.744 -8.365 1.00 94.94 90 PRO A O 1
ATOM 731 N N . PRO A 1 91 ? 6.798 -12.778 -7.782 1.00 92.06 91 PRO A N 1
ATOM 732 C CA . PRO A 1 91 ? 6.358 -11.738 -6.844 1.00 92.06 91 PRO A CA 1
ATOM 733 C C . PRO A 1 91 ? 7.390 -11.351 -5.779 1.00 92.06 91 PRO A C 1
ATOM 735 O O . PRO A 1 91 ? 7.370 -10.233 -5.274 1.00 92.06 91 PRO A O 1
ATOM 738 N N . GLU A 1 92 ? 8.294 -12.265 -5.427 1.00 92.06 92 GLU A N 1
ATOM 739 C CA . GLU A 1 92 ? 9.344 -12.064 -4.432 1.00 92.06 92 GLU A CA 1
ATOM 740 C C . GLU A 1 92 ? 10.426 -11.073 -4.883 1.00 92.06 92 GLU A C 1
ATOM 742 O O . GLU A 1 92 ? 11.048 -10.441 -4.029 1.00 92.06 92 GLU A O 1
ATOM 747 N N . VAL A 1 93 ? 10.634 -10.906 -6.193 1.00 95.56 93 VAL A N 1
ATOM 748 C CA . VAL A 1 93 ? 11.678 -10.022 -6.750 1.00 95.56 93 VAL A CA 1
ATOM 749 C C . VAL A 1 93 ? 11.117 -8.884 -7.595 1.00 95.56 93 VAL A C 1
ATOM 751 O O . VAL A 1 93 ? 11.809 -7.891 -7.789 1.00 95.56 93 VAL A O 1
ATOM 754 N N . GLU A 1 94 ? 9.874 -8.995 -8.071 1.00 96.19 94 GLU A N 1
ATOM 755 C CA . GLU A 1 94 ? 9.260 -8.002 -8.961 1.00 96.19 94 GLU A CA 1
ATOM 756 C C . GLU A 1 94 ? 9.315 -6.563 -8.410 1.00 96.19 94 GLU A C 1
ATOM 758 O O . GLU A 1 94 ? 9.743 -5.686 -9.162 1.00 96.19 94 GLU A O 1
ATOM 763 N N . PRO A 1 95 ? 9.040 -6.299 -7.115 1.00 95.38 95 PRO A N 1
ATOM 764 C CA . PRO A 1 95 ? 9.211 -4.963 -6.545 1.00 95.38 95 PRO A CA 1
ATOM 765 C C . PRO A 1 95 ? 10.635 -4.411 -6.639 1.00 95.38 95 PRO A C 1
ATOM 767 O O . PRO A 1 95 ? 10.820 -3.213 -6.833 1.00 95.38 95 PRO A O 1
ATOM 770 N N . LEU A 1 96 ? 11.653 -5.268 -6.518 1.00 96.19 96 LEU A N 1
ATOM 771 C CA . LEU A 1 96 ? 13.054 -4.845 -6.601 1.00 96.19 96 LEU A CA 1
ATOM 772 C C . LEU A 1 96 ? 13.422 -4.490 -8.045 1.00 96.19 96 LEU A C 1
ATOM 774 O O . LEU A 1 96 ? 14.079 -3.483 -8.293 1.00 96.19 96 LEU A O 1
ATOM 778 N N . GLU A 1 97 ? 12.931 -5.263 -9.013 1.00 97.19 97 GLU A N 1
ATOM 779 C CA . GLU A 1 97 ? 13.075 -4.933 -10.434 1.00 97.19 97 GLU A CA 1
ATOM 780 C C . GLU A 1 97 ? 12.338 -3.635 -10.783 1.00 97.19 97 GLU A C 1
ATOM 782 O O . GLU A 1 97 ? 12.868 -2.793 -11.508 1.00 97.19 97 GLU A O 1
ATOM 787 N N . ALA A 1 98 ? 11.140 -3.426 -10.229 1.00 96.75 98 ALA A N 1
ATOM 788 C CA . ALA A 1 98 ? 10.394 -2.191 -10.425 1.00 96.75 98 ALA A CA 1
ATOM 789 C C . ALA A 1 98 ? 11.159 -0.979 -9.872 1.00 96.75 98 ALA A C 1
ATOM 791 O O . ALA A 1 98 ? 11.245 0.053 -10.536 1.00 96.75 98 ALA A O 1
ATOM 792 N N . ALA A 1 99 ? 11.758 -1.123 -8.689 1.00 96.38 99 ALA A N 1
ATOM 793 C CA . ALA A 1 99 ? 12.585 -0.098 -8.069 1.00 96.38 99 ALA A CA 1
ATOM 794 C C . ALA A 1 99 ? 13.818 0.257 -8.918 1.00 96.38 99 ALA A C 1
ATOM 796 O O . ALA A 1 99 ? 14.090 1.438 -9.130 1.00 96.38 99 ALA A O 1
ATOM 797 N N . MET A 1 100 ? 14.514 -0.744 -9.472 1.00 96.19 100 MET A N 1
ATOM 798 C CA . MET A 1 100 ? 15.642 -0.519 -10.387 1.00 96.19 100 MET A CA 1
ATOM 799 C C . MET A 1 100 ? 15.225 0.263 -11.636 1.00 96.19 100 MET A C 1
ATOM 801 O O . MET A 1 100 ? 15.899 1.214 -12.022 1.00 96.19 100 MET A O 1
ATOM 805 N N . LEU A 1 101 ? 14.101 -0.107 -12.256 1.00 97.38 101 LEU A N 1
ATOM 806 C CA . LEU A 1 101 ? 13.608 0.577 -13.454 1.00 97.38 101 LEU A CA 1
ATOM 807 C C . LEU A 1 101 ? 13.177 2.014 -13.157 1.00 97.38 101 LEU A C 1
ATOM 809 O O . LEU A 1 101 ? 13.426 2.904 -13.965 1.00 97.38 101 LEU A O 1
ATOM 813 N N . LEU A 1 102 ? 12.556 2.262 -12.004 1.00 96.44 102 LEU A N 1
ATOM 814 C CA . LEU A 1 102 ? 12.221 3.620 -11.581 1.00 96.44 102 LEU A CA 1
ATOM 815 C C . LEU A 1 102 ? 13.480 4.464 -11.392 1.00 96.44 102 LEU A C 1
ATOM 817 O O . LEU A 1 102 ? 13.537 5.569 -11.920 1.00 96.44 102 LEU A O 1
ATOM 821 N N . ALA A 1 103 ? 14.499 3.929 -10.718 1.00 95.06 103 ALA A N 1
ATOM 822 C CA . ALA A 1 103 ? 15.777 4.611 -10.535 1.00 95.06 103 ALA A CA 1
ATOM 823 C C . ALA A 1 103 ? 16.502 4.906 -11.862 1.00 95.06 103 ALA A C 1
ATOM 825 O O . ALA A 1 103 ? 17.179 5.923 -11.980 1.00 95.06 103 ALA A O 1
ATOM 826 N N . GLU A 1 104 ? 16.370 4.029 -12.859 1.00 95.62 104 GLU A N 1
ATOM 827 C CA . GLU A 1 104 ? 17.010 4.197 -14.168 1.00 95.62 104 GLU A CA 1
ATOM 828 C C . GLU A 1 104 ? 16.262 5.184 -15.080 1.00 95.62 104 GLU A C 1
ATOM 830 O O . GLU A 1 104 ? 16.897 5.937 -15.820 1.00 95.62 104 GLU A O 1
ATOM 835 N N . TYR A 1 105 ? 14.923 5.174 -15.060 1.00 96.44 105 TYR A N 1
ATOM 836 C CA . TYR A 1 105 ? 14.106 5.855 -16.073 1.00 96.44 105 TYR A CA 1
ATOM 837 C C . TYR A 1 105 ? 13.294 7.057 -15.576 1.00 96.44 105 TYR A C 1
ATOM 839 O O . TYR A 1 105 ? 12.828 7.816 -16.425 1.00 96.44 105 TYR A O 1
ATOM 847 N N . ALA A 1 106 ? 13.097 7.242 -14.267 1.00 94.44 106 ALA A N 1
ATOM 848 C CA . ALA A 1 106 ? 12.374 8.393 -13.718 1.00 94.44 106 ALA A CA 1
ATOM 849 C C . ALA A 1 106 ? 13.349 9.459 -13.196 1.00 94.44 106 ALA A C 1
ATOM 851 O O . ALA A 1 106 ? 14.288 9.139 -12.469 1.00 94.44 106 ALA A O 1
ATOM 852 N N . HIS A 1 107 ? 13.093 10.739 -13.485 1.00 92.62 107 HIS A N 1
ATOM 853 C CA . HIS A 1 107 ? 13.857 11.841 -12.883 1.00 92.62 107 HIS A CA 1
ATOM 854 C C . HIS A 1 107 ? 13.580 11.960 -11.383 1.00 92.62 107 HIS A C 1
ATOM 856 O O . HIS A 1 107 ? 14.452 12.360 -10.612 1.00 92.62 107 HIS A O 1
ATOM 862 N N . ARG A 1 108 ? 12.350 11.631 -10.970 1.00 91.75 108 ARG A N 1
ATOM 863 C CA . ARG A 1 108 ? 11.913 11.591 -9.571 1.00 91.75 108 ARG A CA 1
ATOM 864 C C . ARG A 1 108 ? 11.217 10.256 -9.304 1.00 91.75 108 ARG A C 1
ATOM 866 O O . ARG A 1 108 ? 9.994 10.167 -9.442 1.00 91.75 108 ARG A O 1
ATOM 873 N N . PRO A 1 109 ? 11.976 9.202 -8.963 1.00 93.56 109 PRO A N 1
ATOM 874 C CA . PRO A 1 109 ? 11.391 7.959 -8.485 1.00 93.56 109 PRO A CA 1
ATOM 875 C C . PRO A 1 109 ? 10.516 8.229 -7.253 1.00 93.56 109 PRO A C 1
ATOM 877 O O . PRO A 1 109 ? 10.825 9.100 -6.434 1.00 93.56 109 PRO A O 1
ATOM 880 N N . ALA A 1 110 ? 9.406 7.505 -7.150 1.00 91.12 110 ALA A N 1
ATOM 881 C CA . ALA A 1 110 ? 8.496 7.554 -6.016 1.00 91.12 110 ALA A CA 1
ATOM 882 C C . ALA A 1 110 ? 8.276 6.147 -5.434 1.00 91.12 110 ALA A C 1
ATOM 884 O O . ALA A 1 110 ? 9.135 5.269 -5.488 1.00 91.12 110 ALA A O 1
ATOM 885 N N . SER A 1 111 ? 7.121 5.928 -4.804 1.00 91.88 111 SER A N 1
ATOM 886 C CA . SER A 1 111 ? 6.897 4.732 -3.996 1.00 91.88 111 SER A CA 1
ATOM 887 C C . SER A 1 111 ? 6.848 3.432 -4.804 1.00 91.88 111 SER A C 1
ATOM 889 O O . SER A 1 111 ? 6.269 3.370 -5.894 1.00 91.88 111 SER A O 1
ATOM 891 N N . VAL A 1 112 ? 7.390 2.374 -4.204 1.00 94.38 112 VAL A N 1
ATOM 892 C CA . VAL A 1 112 ? 7.393 1.007 -4.737 1.00 94.38 112 VAL A CA 1
ATOM 893 C C . VAL A 1 112 ? 6.552 0.123 -3.832 1.00 94.38 112 VAL A C 1
ATOM 895 O O . VAL A 1 112 ? 6.699 0.161 -2.609 1.00 94.38 112 VAL A O 1
ATOM 898 N N . TYR A 1 113 ? 5.657 -0.671 -4.416 1.00 91.19 113 TYR A N 1
ATOM 899 C CA . TYR A 1 113 ? 4.8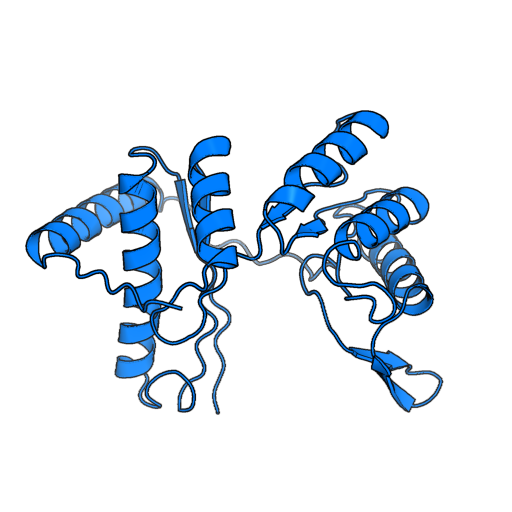25 -1.577 -3.640 1.00 91.19 113 TYR A CA 1
ATOM 900 C C . TYR A 1 113 ? 5.580 -2.840 -3.284 1.00 91.19 113 TYR A C 1
ATOM 902 O O . TYR A 1 113 ? 6.184 -3.471 -4.140 1.00 91.19 113 TYR A O 1
ATOM 910 N N . TYR A 1 114 ? 5.451 -3.273 -2.035 1.00 92.56 114 TYR A N 1
ATOM 911 C CA . TYR A 1 114 ? 6.001 -4.551 -1.617 1.00 92.56 114 TYR A CA 1
ATOM 912 C C . TYR A 1 114 ? 4.923 -5.474 -1.039 1.00 92.56 114 TYR A C 1
ATOM 914 O O . TYR A 1 114 ? 4.022 -5.062 -0.291 1.00 92.56 114 TYR A O 1
ATOM 922 N N . THR A 1 115 ? 5.001 -6.751 -1.407 1.00 89.06 115 THR A N 1
ATOM 923 C CA . THR A 1 115 ? 4.035 -7.799 -1.041 1.00 89.06 115 THR A CA 1
ATOM 924 C C . THR A 1 115 ? 4.551 -8.735 0.043 1.00 89.06 115 THR A C 1
ATOM 926 O O . THR A 1 115 ? 3.753 -9.279 0.802 1.00 89.06 115 THR A O 1
ATOM 929 N N . ASP A 1 116 ? 5.871 -8.860 0.174 1.00 91.56 116 ASP A N 1
ATOM 930 C CA . ASP A 1 116 ? 6.549 -9.643 1.205 1.00 91.56 116 ASP A CA 1
ATOM 931 C C . ASP A 1 116 ? 7.292 -8.717 2.173 1.00 91.56 116 ASP A C 1
ATOM 933 O O . ASP A 1 116 ? 8.044 -7.843 1.753 1.00 91.56 116 ASP A O 1
ATOM 937 N N . VAL A 1 117 ? 7.130 -8.922 3.483 1.00 92.62 117 VAL A N 1
ATOM 938 C CA . VAL A 1 117 ? 7.776 -8.090 4.515 1.00 92.62 117 VAL A CA 1
ATOM 939 C C . VAL A 1 117 ? 9.285 -7.926 4.343 1.00 92.62 117 VAL A C 1
ATOM 941 O O . VAL A 1 117 ? 9.799 -6.877 4.718 1.00 92.62 117 VAL A O 1
ATOM 944 N N . ARG A 1 118 ? 9.983 -8.920 3.787 1.00 92.94 118 ARG A N 1
ATOM 945 C CA . ARG A 1 118 ? 11.440 -8.914 3.581 1.00 92.94 118 ARG A CA 1
ATOM 946 C C . ARG A 1 118 ? 11.870 -7.934 2.491 1.00 92.94 118 ARG A C 1
ATOM 948 O O . ARG A 1 118 ? 12.966 -7.397 2.556 1.00 92.94 118 ARG A O 1
ATOM 955 N N . GLN A 1 119 ? 11.007 -7.674 1.509 1.00 95.12 119 GLN A N 1
ATOM 956 C CA . GLN A 1 119 ? 11.296 -6.756 0.402 1.00 95.12 119 GLN A CA 1
ATOM 957 C C . GLN A 1 119 ? 11.526 -5.326 0.883 1.00 95.12 119 GLN A C 1
ATOM 959 O O . GLN A 1 119 ? 12.299 -4.604 0.265 1.00 95.12 119 GLN A O 1
ATOM 964 N N . LYS A 1 120 ? 10.900 -4.926 1.998 1.00 94.94 120 LYS A N 1
ATOM 965 C CA . LYS A 1 120 ? 11.095 -3.592 2.570 1.00 94.94 120 LYS A CA 1
ATOM 966 C C . LYS A 1 120 ? 12.565 -3.315 2.888 1.00 94.94 120 LYS A C 1
ATOM 968 O O . LYS A 1 120 ? 13.034 -2.235 2.561 1.00 94.94 120 LYS A O 1
ATOM 973 N N . ASP A 1 121 ? 13.279 -4.278 3.474 1.00 94.88 121 ASP A N 1
ATOM 974 C CA . ASP A 1 121 ? 14.696 -4.106 3.832 1.00 94.88 121 ASP A CA 1
ATOM 975 C C . ASP A 1 121 ? 15.553 -3.857 2.590 1.00 94.88 121 ASP A C 1
ATOM 977 O O . ASP A 1 121 ? 16.330 -2.909 2.556 1.00 94.88 121 ASP A O 1
ATOM 981 N N . TYR A 1 122 ? 15.337 -4.650 1.539 1.00 96.00 122 TYR A N 1
ATOM 982 C CA . TYR A 1 122 ? 16.045 -4.484 0.273 1.00 96.00 122 TYR A CA 1
ATOM 983 C C . TYR A 1 122 ? 15.717 -3.153 -0.407 1.00 96.00 122 TYR A C 1
ATOM 985 O O . TYR A 1 122 ? 16.616 -2.502 -0.921 1.00 96.00 122 TYR A O 1
ATOM 993 N N . LEU A 1 123 ? 14.454 -2.717 -0.396 1.00 95.56 123 LEU A N 1
ATOM 994 C CA . LEU A 1 123 ? 14.070 -1.427 -0.977 1.00 95.56 123 LEU A CA 1
ATOM 995 C C . LEU A 1 123 ? 14.690 -0.242 -0.221 1.00 95.56 123 LEU A C 1
ATOM 997 O O . LEU A 1 123 ? 15.099 0.726 -0.856 1.00 95.56 123 LEU A O 1
ATOM 1001 N N . VAL A 1 124 ? 14.790 -0.322 1.112 1.00 94.31 124 VAL A N 1
ATOM 1002 C CA . VAL A 1 124 ? 15.496 0.687 1.920 1.00 94.31 124 VAL A CA 1
ATOM 1003 C C . VAL A 1 124 ? 16.987 0.700 1.580 1.00 94.31 124 VAL A C 1
ATOM 1005 O O . VAL A 1 124 ? 17.528 1.765 1.309 1.00 94.31 124 VAL A O 1
ATOM 1008 N N . GLU A 1 125 ? 17.635 -0.465 1.519 1.00 95.25 125 GLU A N 1
ATOM 1009 C CA . GLU A 1 125 ? 19.053 -0.571 1.145 1.00 95.25 125 GLU A CA 1
ATOM 1010 C C . GLU A 1 125 ? 19.313 -0.025 -0.270 1.00 95.25 125 GLU A C 1
ATOM 1012 O O . GLU A 1 125 ? 20.278 0.704 -0.499 1.00 95.25 125 GLU A O 1
ATOM 1017 N N . MET A 1 126 ? 18.431 -0.323 -1.227 1.00 95.06 126 MET A N 1
ATOM 1018 C CA . MET A 1 126 ? 18.511 0.221 -2.584 1.00 95.06 126 MET A CA 1
ATOM 1019 C C . MET A 1 126 ? 18.390 1.747 -2.597 1.00 95.06 126 MET A C 1
ATOM 1021 O O . MET A 1 126 ? 19.155 2.405 -3.300 1.00 95.06 126 MET A O 1
ATOM 1025 N N . ASP A 1 127 ? 17.464 2.317 -1.821 1.00 93.31 127 ASP A N 1
ATOM 1026 C CA . ASP A 1 127 ? 17.331 3.770 -1.698 1.00 93.31 127 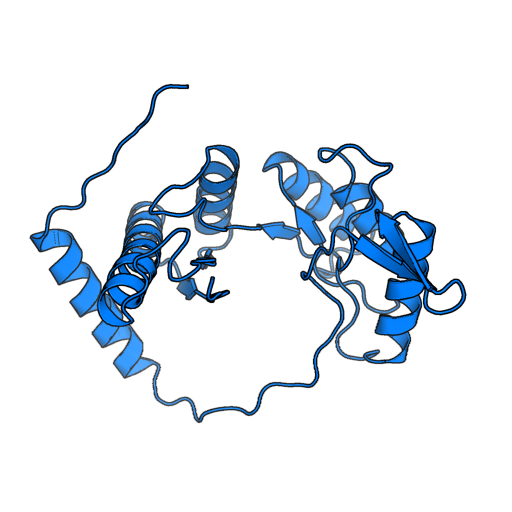ASP A CA 1
ATOM 1027 C C . ASP A 1 127 ? 18.594 4.406 -1.099 1.00 93.31 127 ASP A C 1
ATOM 1029 O O . ASP A 1 127 ? 19.082 5.404 -1.626 1.00 93.31 127 ASP A O 1
ATOM 1033 N N . GLU A 1 128 ? 19.177 3.800 -0.058 1.00 93.62 128 GLU A N 1
ATOM 1034 C CA . GLU A 1 128 ? 20.440 4.244 0.548 1.00 93.62 128 GLU A CA 1
ATOM 1035 C C . GLU A 1 128 ? 21.595 4.251 -0.464 1.00 93.62 128 GLU A C 1
ATOM 1037 O O . GLU A 1 128 ? 22.342 5.229 -0.542 1.00 93.62 128 GLU A O 1
ATOM 1042 N N . VAL A 1 129 ? 21.716 3.203 -1.289 1.00 91.88 129 VAL A N 1
ATOM 1043 C CA . VAL A 1 129 ? 22.737 3.118 -2.351 1.00 91.88 129 VAL A CA 1
ATOM 1044 C C . VAL A 1 129 ? 22.558 4.214 -3.407 1.00 91.88 129 VAL A C 1
ATOM 1046 O O . VAL A 1 129 ? 23.548 4.713 -3.947 1.00 91.88 129 VAL A O 1
ATOM 1049 N N . LEU A 1 130 ? 21.319 4.624 -3.681 1.00 87.00 13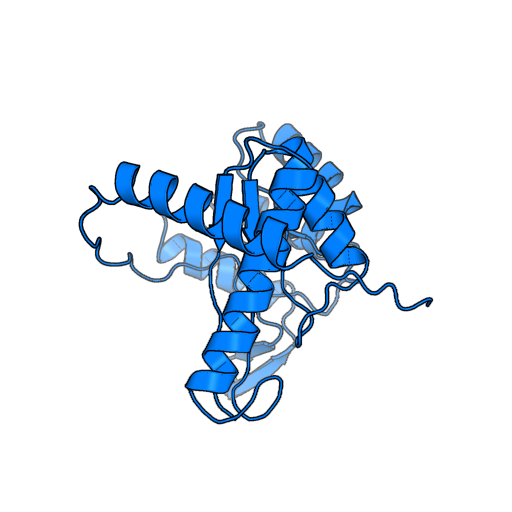0 LEU A N 1
ATOM 1050 C CA . LEU A 1 130 ? 20.995 5.688 -4.636 1.00 87.00 130 LEU A CA 1
ATOM 1051 C C . LEU A 1 130 ? 21.093 7.105 -4.046 1.00 87.00 130 LEU A C 1
ATOM 1053 O O . LEU A 1 130 ? 20.849 8.075 -4.760 1.00 87.00 130 LEU A O 1
ATOM 1057 N N . GLY A 1 131 ? 21.486 7.243 -2.776 1.00 85.88 131 GLY A N 1
ATOM 1058 C CA . GLY A 1 131 ? 21.696 8.532 -2.109 1.00 85.88 131 GLY A CA 1
ATOM 1059 C C . GLY A 1 131 ? 20.849 8.749 -0.853 1.00 85.88 131 GLY A C 1
ATOM 1060 O O . GLY A 1 131 ? 21.082 9.723 -0.141 1.00 85.88 131 GLY A O 1
ATOM 1061 N N . GLY A 1 132 ? 19.909 7.850 -0.546 1.00 79.75 132 GLY A N 1
ATOM 1062 C CA . GLY A 1 132 ? 19.144 7.836 0.707 1.00 79.75 132 GLY A CA 1
ATOM 1063 C C . GLY A 1 132 ? 18.143 8.982 0.867 1.00 79.75 132 GLY A C 1
ATOM 1064 O O . GLY A 1 132 ? 17.807 9.359 1.990 1.00 79.75 132 GLY A O 1
ATOM 1065 N N . GLU A 1 133 ? 17.681 9.574 -0.236 1.00 81.06 133 GLU A N 1
ATOM 1066 C CA . GLU A 1 133 ? 16.745 10.708 -0.213 1.00 81.06 133 GLU A CA 1
ATOM 1067 C C . GLU A 1 133 ? 15.266 10.279 -0.106 1.00 81.06 133 GLU A C 1
ATOM 1069 O O . GLU A 1 133 ? 14.357 11.117 -0.130 1.00 81.06 133 GLU A O 1
ATOM 1074 N N . GLY A 1 134 ? 14.983 8.979 0.034 1.00 79.44 134 GLY A N 1
ATOM 1075 C CA . GLY A 1 134 ? 13.623 8.449 0.029 1.00 79.44 134 GLY A CA 1
ATOM 1076 C C . GLY A 1 134 ? 13.001 8.507 -1.362 1.00 79.44 134 GLY A C 1
ATOM 1077 O O . GLY A 1 134 ? 11.823 8.847 -1.482 1.00 79.44 134 GLY A O 1
ATOM 1078 N N . SER A 1 135 ? 13.796 8.229 -2.392 1.00 81.69 135 SER A N 1
ATOM 1079 C CA . SER A 1 135 ? 13.396 8.140 -3.798 1.00 81.69 135 SER A CA 1
ATOM 1080 C C . SER A 1 135 ? 12.634 6.843 -4.103 1.00 81.69 135 SER A C 1
ATOM 1082 O O . SER A 1 135 ? 11.696 6.847 -4.886 1.00 81.69 135 SER A O 1
ATOM 1084 N N . LEU A 1 136 ? 12.933 5.742 -3.407 1.00 87.56 136 LEU A N 1
ATOM 1085 C CA . LEU A 1 136 ? 12.267 4.445 -3.582 1.00 87.56 136 LEU A CA 1
ATOM 1086 C C . LEU A 1 136 ? 11.429 4.060 -2.362 1.00 87.56 136 LEU A C 1
ATOM 1088 O O . LEU A 1 136 ? 11.553 2.959 -1.827 1.00 87.56 136 LEU A O 1
ATOM 1092 N N . ARG A 1 137 ? 10.579 4.978 -1.881 1.00 89.75 137 ARG A N 1
ATOM 1093 C CA . ARG A 1 137 ? 9.835 4.781 -0.621 1.00 89.75 137 ARG A CA 1
ATOM 1094 C C . ARG A 1 137 ? 9.060 3.456 -0.638 1.00 89.75 137 ARG A C 1
ATOM 1096 O O . ARG A 1 137 ? 8.122 3.324 -1.431 1.00 89.75 137 ARG A O 1
ATOM 1103 N N . PRO A 1 138 ? 9.385 2.494 0.243 1.00 92.38 138 PRO A N 1
ATOM 1104 C CA . PRO A 1 138 ? 8.631 1.255 0.319 1.00 92.38 138 PRO A CA 1
ATOM 1105 C C . PRO A 1 138 ? 7.200 1.550 0.765 1.00 92.38 138 PRO A C 1
ATOM 1107 O O . PRO A 1 138 ? 6.977 2.186 1.796 1.00 92.38 138 PRO A O 1
ATOM 1110 N N . CYS A 1 139 ? 6.223 1.072 0.003 1.00 90.94 139 CYS A N 1
ATOM 1111 C CA . CYS A 1 139 ? 4.812 1.175 0.337 1.00 90.94 139 CYS A CA 1
ATOM 1112 C C . CYS A 1 139 ? 4.235 -0.215 0.597 1.00 90.94 139 CYS A C 1
ATOM 1114 O O . CYS A 1 139 ? 4.269 -1.106 -0.257 1.00 90.94 139 CYS A O 1
ATOM 1116 N N . ALA A 1 140 ? 3.685 -0.408 1.791 1.00 89.19 140 ALA A N 1
ATOM 1117 C CA . ALA A 1 140 ? 3.030 -1.650 2.155 1.00 89.19 140 ALA A CA 1
ATOM 1118 C C . ALA A 1 140 ? 1.615 -1.693 1.563 1.00 89.19 140 ALA A C 1
ATOM 1120 O O . ALA A 1 140 ? 0.768 -0.869 1.910 1.00 89.19 140 ALA A O 1
ATOM 1121 N N . ALA A 1 141 ? 1.309 -2.689 0.724 1.00 83.31 141 ALA A N 1
ATOM 1122 C CA . ALA A 1 141 ? -0.074 -2.927 0.295 1.00 83.31 141 ALA A CA 1
ATOM 1123 C C . ALA A 1 141 ? -0.888 -3.574 1.433 1.00 83.31 141 ALA A C 1
ATOM 1125 O O . ALA A 1 141 ? -1.058 -4.797 1.487 1.00 83.31 141 ALA A O 1
ATOM 1126 N N . ILE A 1 142 ? -1.350 -2.747 2.373 1.00 91.94 142 ILE A N 1
ATOM 1127 C CA . ILE A 1 142 ? -2.169 -3.156 3.519 1.00 91.94 142 ILE A CA 1
ATOM 1128 C C . ILE A 1 142 ? -3.642 -3.096 3.112 1.00 91.94 142 ILE A C 1
ATOM 1130 O O . ILE A 1 142 ? -4.339 -2.104 3.344 1.00 91.94 142 ILE A O 1
ATOM 1134 N N . CYS A 1 143 ? -4.112 -4.176 2.492 1.00 90.69 143 CYS A N 1
ATOM 1135 C CA . CYS A 1 143 ? -5.492 -4.294 2.039 1.00 90.69 143 CYS A CA 1
ATOM 1136 C C . CYS A 1 143 ? -6.201 -5.465 2.718 1.00 90.69 143 CYS A C 1
ATOM 1138 O O . CYS A 1 143 ? -5.631 -6.546 2.869 1.00 90.69 143 CYS A O 1
ATOM 1140 N N . PHE A 1 144 ? -7.461 -5.267 3.102 1.00 87.44 144 PHE A N 1
ATOM 1141 C CA . PHE A 1 144 ? -8.275 -6.355 3.642 1.00 87.44 144 PHE A CA 1
ATOM 1142 C C . PHE A 1 144 ? -8.543 -7.417 2.573 1.00 87.44 144 PHE A C 1
ATOM 1144 O O . PHE A 1 144 ? -8.862 -7.108 1.425 1.00 87.44 144 PHE A O 1
ATOM 1151 N N . ALA A 1 145 ? -8.464 -8.682 2.973 1.00 84.94 145 ALA A N 1
ATOM 1152 C CA . ALA A 1 145 ? -8.935 -9.802 2.181 1.00 84.94 145 ALA A CA 1
ATOM 1153 C C . ALA A 1 145 ? -10.421 -10.012 2.494 1.00 84.94 145 ALA A C 1
ATOM 1155 O O . ALA A 1 145 ? -10.786 -10.842 3.323 1.00 84.94 145 ALA A O 1
ATOM 1156 N N . HIS A 1 146 ? -11.261 -9.190 1.867 1.00 84.06 146 HIS A N 1
ATOM 1157 C CA . HIS A 1 146 ? -12.682 -9.053 2.182 1.00 84.06 146 HIS A CA 1
ATOM 1158 C C . HIS A 1 146 ? -13.457 -10.385 2.236 1.00 84.06 146 HIS A C 1
ATOM 1160 O O . HIS A 1 146 ? -13.253 -11.233 1.361 1.00 84.06 146 HIS A O 1
ATOM 1166 N N . PRO A 1 147 ? -14.418 -10.545 3.170 1.00 91.00 147 PRO A N 1
ATOM 1167 C CA . PRO A 1 147 ? -14.751 -9.642 4.283 1.00 91.00 147 PRO A CA 1
ATOM 1168 C C . PRO A 1 147 ? -13.985 -9.951 5.586 1.00 91.00 147 PRO A C 1
ATOM 1170 O O . PRO A 1 147 ? -13.817 -11.112 5.960 1.00 91.00 147 PRO A O 1
ATOM 1173 N N . LEU A 1 148 ? -13.635 -8.902 6.340 1.00 91.94 148 LEU A N 1
ATOM 1174 C CA . LEU A 1 148 ? -13.205 -8.933 7.750 1.00 91.94 148 LEU A CA 1
ATOM 1175 C C . LEU A 1 148 ? -11.975 -9.808 8.039 1.00 91.94 148 LEU A C 1
ATOM 1177 O O . LEU A 1 148 ? -11.895 -10.457 9.086 1.00 91.94 148 LEU A O 1
ATOM 1181 N N . ARG A 1 149 ? -11.006 -9.842 7.121 1.00 91.19 149 ARG A N 1
ATOM 1182 C CA . ARG A 1 149 ? -9.836 -10.719 7.240 1.00 91.19 149 ARG A CA 1
ATOM 1183 C C . ARG A 1 149 ? -8.560 -10.047 6.751 1.00 91.19 149 ARG A C 1
ATOM 1185 O O . ARG A 1 149 ? -8.536 -9.427 5.691 1.00 91.19 149 ARG A O 1
ATOM 1192 N N . PHE A 1 150 ? -7.479 -10.246 7.499 1.00 89.94 150 PHE A N 1
ATOM 1193 C CA . PHE A 1 150 ? -6.123 -10.085 6.989 1.00 89.94 150 PHE A CA 1
ATOM 1194 C C . PHE A 1 150 ? -5.542 -11.451 6.655 1.00 89.94 150 PHE A C 1
ATOM 1196 O O . PHE A 1 150 ? -5.581 -12.370 7.473 1.00 89.94 150 PHE A O 1
ATOM 1203 N N . ASP A 1 151 ? -4.973 -11.569 5.460 1.00 90.81 151 ASP A N 1
ATOM 1204 C CA . ASP A 1 151 ? -4.069 -12.672 5.166 1.00 90.81 151 ASP A CA 1
ATOM 1205 C C . ASP A 1 151 ? -2.755 -12.483 5.936 1.00 90.81 151 ASP A C 1
ATOM 1207 O O . ASP A 1 151 ? -2.384 -11.366 6.311 1.00 90.81 151 ASP A O 1
ATOM 1211 N N . ARG A 1 152 ? -2.035 -13.584 6.174 1.00 90.88 152 ARG A N 1
ATOM 1212 C CA . ARG A 1 152 ? -0.820 -13.597 7.005 1.00 90.88 152 ARG A CA 1
ATOM 1213 C C . ARG A 1 152 ? 0.210 -12.557 6.560 1.00 90.88 152 ARG A C 1
ATOM 1215 O O . ARG A 1 152 ? 0.753 -11.848 7.402 1.00 90.88 152 ARG A O 1
ATOM 1222 N N . ASP A 1 153 ? 0.440 -12.441 5.255 1.00 90.94 153 ASP A N 1
ATOM 1223 C CA . ASP A 1 153 ? 1.436 -11.518 4.703 1.00 90.94 153 ASP A CA 1
ATOM 1224 C C . ASP A 1 153 ? 0.982 -10.057 4.802 1.00 90.94 153 ASP A C 1
ATOM 1226 O O . ASP A 1 153 ? 1.800 -9.161 4.999 1.00 90.94 153 ASP A O 1
ATOM 1230 N N . VAL A 1 154 ? -0.327 -9.790 4.733 1.00 93.12 154 VAL A N 1
ATOM 1231 C CA . VAL A 1 154 ? -0.882 -8.452 5.000 1.00 93.12 154 VAL A CA 1
ATOM 1232 C C . VAL A 1 154 ? -0.712 -8.098 6.475 1.00 93.12 154 VAL A C 1
ATOM 1234 O O . VAL A 1 154 ? -0.199 -7.026 6.787 1.00 93.12 154 VAL A O 1
ATOM 1237 N N . ALA A 1 155 ? -1.082 -9.003 7.386 1.00 93.81 155 ALA A N 1
ATOM 1238 C CA . ALA A 1 155 ? -0.950 -8.781 8.824 1.00 93.81 155 ALA A CA 1
ATOM 1239 C C . ALA A 1 155 ? 0.515 -8.550 9.230 1.00 93.81 155 ALA A C 1
ATOM 1241 O O . ALA A 1 155 ? 0.802 -7.652 10.019 1.00 93.81 155 ALA A O 1
ATOM 1242 N N . ALA A 1 156 ? 1.451 -9.314 8.659 1.00 94.31 156 ALA A N 1
ATOM 1243 C CA . ALA A 1 156 ? 2.877 -9.148 8.914 1.00 94.31 156 ALA A CA 1
ATOM 1244 C C . ALA A 1 156 ? 3.384 -7.767 8.461 1.00 94.31 156 ALA A C 1
ATOM 1246 O O . ALA A 1 156 ? 4.096 -7.099 9.213 1.00 94.31 156 ALA A O 1
ATOM 1247 N N . ARG A 1 157 ? 2.971 -7.306 7.271 1.00 94.62 157 ARG A N 1
ATOM 1248 C CA . ARG A 1 157 ? 3.293 -5.958 6.773 1.00 94.62 157 ARG A CA 1
ATOM 1249 C C . ARG A 1 157 ? 2.682 -4.870 7.643 1.00 94.62 157 ARG A C 1
ATOM 1251 O O . ARG A 1 157 ? 3.383 -3.933 8.002 1.00 94.62 157 ARG A O 1
ATOM 1258 N N . TYR A 1 158 ? 1.428 -5.037 8.055 1.00 95.69 158 TYR A N 1
ATOM 1259 C CA . TYR A 1 158 ? 0.745 -4.086 8.926 1.00 95.69 158 TYR A CA 1
ATOM 1260 C C . TYR A 1 158 ? 1.443 -3.929 10.281 1.00 95.69 158 TYR A C 1
ATOM 1262 O O . TYR A 1 158 ? 1.733 -2.815 10.708 1.00 95.69 158 TYR A O 1
ATOM 1270 N N . VAL A 1 159 ? 1.782 -5.046 10.935 1.00 95.88 159 VAL A N 1
ATOM 1271 C CA . VAL A 1 159 ? 2.511 -5.029 12.213 1.00 95.88 159 VAL A CA 1
ATOM 1272 C C . VAL A 1 159 ? 3.858 -4.329 12.069 1.00 95.88 159 VAL A C 1
ATOM 1274 O O . VAL A 1 159 ? 4.246 -3.563 12.952 1.00 95.88 159 VAL A O 1
ATOM 1277 N N . ARG A 1 160 ? 4.569 -4.595 10.969 1.00 95.31 160 ARG A N 1
ATOM 1278 C CA . ARG A 1 160 ? 5.859 -3.973 10.682 1.00 95.31 160 ARG A CA 1
ATOM 1279 C C . ARG A 1 160 ? 5.722 -2.460 10.504 1.00 95.31 160 ARG A C 1
ATOM 1281 O O . ARG A 1 160 ? 6.401 -1.717 11.207 1.00 95.31 160 ARG A O 1
ATOM 1288 N N . GLU A 1 161 ? 4.808 -2.011 9.645 1.00 94.88 161 GLU A N 1
ATOM 1289 C CA . GLU A 1 161 ? 4.593 -0.584 9.380 1.00 94.88 161 GLU A CA 1
ATOM 1290 C C . GLU A 1 161 ? 4.214 0.199 10.636 1.00 94.88 161 GLU A C 1
ATOM 1292 O O . GLU A 1 161 ? 4.841 1.216 10.936 1.00 94.88 161 GLU A O 1
ATOM 1297 N N . VAL A 1 162 ? 3.262 -0.304 11.426 1.00 96.62 162 VAL A N 1
ATOM 1298 C CA . VAL A 1 162 ? 2.808 0.376 12.650 1.00 96.62 162 VAL A CA 1
ATOM 1299 C C . VAL A 1 162 ? 3.930 0.496 13.684 1.00 96.62 162 VAL A C 1
ATOM 1301 O O . VAL A 1 162 ? 4.028 1.507 14.382 1.00 96.62 162 VAL A O 1
ATOM 1304 N N . ARG A 1 163 ? 4.788 -0.525 13.804 1.00 95.94 163 ARG A N 1
ATOM 1305 C CA . ARG A 1 163 ? 5.897 -0.521 14.770 1.00 95.94 163 ARG A CA 1
ATOM 1306 C C . ARG A 1 163 ? 7.051 0.375 14.348 1.00 95.94 163 ARG A C 1
ATOM 1308 O O . ARG A 1 163 ? 7.638 1.021 15.208 1.00 95.94 163 ARG A O 1
ATOM 1315 N N . GLU A 1 164 ? 7.391 0.384 13.064 1.00 94.25 164 GLU A N 1
ATOM 1316 C CA . GLU A 1 164 ? 8.553 1.120 12.559 1.00 94.25 164 GLU A CA 1
ATOM 1317 C C . GLU A 1 164 ? 8.238 2.594 12.298 1.00 94.25 164 GLU A C 1
ATOM 1319 O O . GLU A 1 164 ? 9.047 3.459 12.620 1.00 94.25 164 GLU A O 1
ATOM 1324 N N . THR A 1 165 ? 7.068 2.892 11.730 1.00 92.62 165 THR A N 1
ATOM 1325 C CA . THR A 1 165 ? 6.719 4.255 11.293 1.00 92.62 165 THR A CA 1
ATOM 1326 C C . THR A 1 165 ? 5.719 4.940 12.214 1.00 92.62 165 THR A C 1
ATOM 1328 O O . THR A 1 165 ? 5.567 6.156 12.163 1.00 92.62 165 THR A O 1
ATOM 1331 N N . GLY A 1 166 ? 5.006 4.170 13.042 1.00 94.38 166 GLY A N 1
ATOM 1332 C CA . GLY A 1 166 ? 3.873 4.678 13.808 1.00 94.38 166 GLY A CA 1
ATOM 1333 C C . GLY A 1 166 ? 2.638 4.978 12.959 1.00 94.38 166 GLY A C 1
ATOM 1334 O O . GLY A 1 166 ? 1.673 5.495 13.505 1.00 94.38 166 GLY A O 1
ATOM 1335 N N . ARG A 1 167 ? 2.627 4.658 11.660 1.00 92.44 167 ARG A N 1
ATOM 1336 C CA . ARG A 1 167 ? 1.505 4.953 10.761 1.00 92.44 167 ARG A CA 1
ATOM 1337 C C . ARG A 1 167 ? 0.681 3.699 10.511 1.00 92.44 167 ARG A C 1
ATOM 1339 O O . ARG A 1 167 ? 1.197 2.667 10.089 1.00 92.44 167 ARG A O 1
ATOM 1346 N N . ALA A 1 168 ? -0.616 3.795 10.766 1.00 94.00 168 ALA A N 1
ATOM 1347 C CA . ALA A 1 168 ? -1.579 2.708 10.655 1.00 94.00 168 ALA A CA 1
ATOM 1348 C C . ALA A 1 168 ? -2.511 2.910 9.457 1.00 94.00 168 ALA A C 1
ATOM 1350 O O . ALA A 1 168 ? -3.733 2.929 9.606 1.00 94.00 168 ALA A O 1
ATOM 1351 N N . TRP A 1 169 ? -1.927 3.091 8.269 1.00 92.94 169 TRP A N 1
ATOM 1352 C CA . TRP A 1 169 ? -2.700 3.252 7.041 1.00 92.94 169 TRP A CA 1
ATOM 1353 C C . TRP A 1 169 ? -3.166 1.900 6.504 1.00 92.94 169 TRP A C 1
ATOM 1355 O O . TRP A 1 169 ? -2.373 0.968 6.371 1.00 92.94 169 TRP A O 1
ATOM 1365 N N . LEU A 1 170 ? -4.448 1.789 6.164 1.00 94.00 170 LEU A N 1
ATOM 1366 C CA . LEU A 1 170 ? -5.028 0.574 5.595 1.00 94.00 170 LEU A CA 1
ATOM 1367 C C . LEU A 1 170 ? -6.132 0.891 4.584 1.00 94.00 170 LEU A C 1
ATOM 1369 O O . LEU A 1 170 ? -6.786 1.933 4.662 1.00 94.00 170 LEU A O 1
ATOM 1373 N N . THR A 1 171 ? -6.351 -0.028 3.644 1.00 92.62 171 THR A N 1
ATOM 1374 C CA . THR A 1 171 ? -7.319 0.157 2.553 1.00 92.62 171 THR A CA 1
ATOM 1375 C C . THR A 1 171 ? -8.290 -1.022 2.462 1.00 92.62 171 THR A C 1
ATOM 1377 O O . THR A 1 171 ? -7.937 -2.088 1.949 1.00 92.62 171 THR A O 1
ATOM 1380 N N . PRO A 1 172 ? -9.539 -0.879 2.925 1.00 92.62 172 PRO A N 1
ATOM 1381 C CA . PRO A 1 172 ? -10.615 -1.781 2.554 1.00 92.62 172 PRO A CA 1
ATOM 1382 C C . PRO A 1 172 ? -10.936 -1.651 1.062 1.00 92.62 172 PRO A C 1
ATOM 1384 O O . PRO A 1 172 ? -11.021 -0.546 0.524 1.00 92.62 172 PRO A O 1
ATOM 1387 N N . MET A 1 173 ? -11.181 -2.786 0.412 1.00 93.00 173 MET A N 1
ATOM 1388 C CA . MET A 1 173 ? -11.631 -2.887 -0.977 1.00 93.00 173 MET A CA 1
ATOM 1389 C C . MET A 1 173 ? -12.980 -3.640 -1.092 1.00 93.00 173 MET A C 1
ATOM 1391 O O . MET A 1 173 ? -13.050 -4.689 -1.740 1.00 93.00 173 MET A O 1
ATOM 1395 N N . PRO A 1 174 ? -14.046 -3.188 -0.400 1.00 93.75 174 PRO A N 1
ATOM 1396 C CA . PRO A 1 174 ? -15.333 -3.878 -0.391 1.00 93.75 174 PRO A CA 1
ATOM 1397 C C . PRO A 1 174 ? -16.066 -3.739 -1.727 1.00 93.75 174 PRO A C 1
ATOM 1399 O O . PRO A 1 174 ? -16.080 -2.672 -2.340 1.00 93.75 174 PRO A O 1
ATOM 1402 N N . VAL A 1 175 ? -16.765 -4.798 -2.135 1.00 94.88 175 VAL A N 1
ATOM 1403 C CA . VAL A 1 175 ? -17.647 -4.789 -3.307 1.00 94.88 175 VAL A CA 1
ATOM 1404 C C . VAL A 1 175 ? -19.068 -5.113 -2.856 1.00 94.88 175 VAL A C 1
ATOM 1406 O O . VAL A 1 175 ? -19.332 -6.214 -2.352 1.00 94.88 175 VAL A O 1
ATOM 1409 N N . ALA A 1 176 ? -19.978 -4.148 -3.003 1.00 95.19 176 ALA A N 1
ATOM 1410 C CA . ALA A 1 176 ? -21.386 -4.300 -2.643 1.00 95.19 176 ALA A CA 1
ATOM 1411 C C . ALA A 1 176 ? -22.027 -5.421 -3.473 1.00 95.19 176 ALA A C 1
ATOM 1413 O O . ALA A 1 176 ? -21.908 -5.437 -4.695 1.00 95.19 176 ALA A O 1
ATOM 1414 N N . GLY A 1 177 ? -22.678 -6.375 -2.804 1.00 94.38 177 GLY A N 1
ATOM 1415 C CA . GLY A 1 177 ? -23.302 -7.541 -3.439 1.00 94.38 177 GLY A CA 1
ATOM 1416 C C . GLY A 1 177 ? -22.358 -8.715 -3.724 1.00 94.38 177 GLY A C 1
ATOM 1417 O O . GLY A 1 177 ? -22.843 -9.786 -4.080 1.00 94.38 177 GLY A O 1
ATOM 1418 N N . VAL A 1 178 ? -21.042 -8.557 -3.524 1.00 94.31 178 VAL A N 1
ATOM 1419 C CA . VAL A 1 178 ? -20.051 -9.630 -3.730 1.00 94.31 178 VAL A CA 1
ATOM 1420 C C . VAL A 1 178 ? -19.376 -10.005 -2.417 1.00 94.31 178 VAL A C 1
ATOM 1422 O O . VAL A 1 178 ? -19.544 -11.119 -1.928 1.00 94.31 178 VAL A O 1
ATOM 1425 N N . THR A 1 179 ? -18.623 -9.075 -1.827 1.00 93.00 179 THR A N 1
ATOM 1426 C CA . THR A 1 179 ? -17.896 -9.303 -0.569 1.00 93.00 179 THR A CA 1
ATOM 1427 C C . THR A 1 179 ? -18.536 -8.616 0.631 1.00 93.00 179 THR A C 1
ATOM 1429 O O . THR A 1 179 ? -18.195 -8.910 1.772 1.00 93.00 179 THR A O 1
ATOM 1432 N N . THR A 1 180 ? -19.506 -7.739 0.386 1.00 94.50 180 THR A N 1
ATOM 1433 C CA . THR A 1 180 ? -20.319 -7.069 1.405 1.00 94.50 180 THR A CA 1
ATOM 1434 C C . THR A 1 180 ? -21.794 -7.106 0.992 1.00 94.50 180 THR A C 1
ATOM 1436 O O . THR A 1 180 ? -22.092 -7.356 -0.181 1.00 94.50 180 THR A O 1
ATOM 1439 N N . PRO A 1 181 ? -22.749 -6.887 1.915 1.00 95.69 181 PRO A N 1
ATOM 1440 C CA . PRO A 1 181 ? -24.160 -6.801 1.549 1.00 95.69 181 PRO A CA 1
ATOM 1441 C C . PRO A 1 181 ? -24.418 -5.749 0.459 1.00 95.69 181 PRO A C 1
ATOM 1443 O O . PRO A 1 181 ? -23.770 -4.708 0.432 1.00 95.69 181 PRO A O 1
ATOM 1446 N N . ILE A 1 182 ? -25.393 -6.002 -0.420 1.00 97.06 182 ILE A N 1
ATOM 1447 C CA . ILE A 1 182 ? -25.765 -5.071 -1.505 1.00 97.06 182 ILE A CA 1
ATOM 1448 C C . ILE A 1 182 ? -26.428 -3.781 -0.991 1.00 97.06 182 ILE A C 1
ATOM 1450 O O . ILE A 1 182 ? -26.425 -2.756 -1.663 1.00 97.06 182 ILE A O 1
ATOM 1454 N N . THR A 1 183 ? -27.006 -3.826 0.210 1.00 96.50 183 THR A N 1
ATOM 1455 C CA . THR A 1 183 ? -27.600 -2.666 0.883 1.00 96.50 183 THR A CA 1
ATOM 1456 C C . THR A 1 183 ? -26.512 -1.697 1.337 1.00 96.50 183 THR A C 1
ATOM 1458 O O . THR A 1 183 ? -25.514 -2.144 1.909 1.00 96.50 183 THR A O 1
ATOM 1461 N N . VAL A 1 184 ? -26.745 -0.392 1.193 1.00 95.75 184 VAL A N 1
ATOM 1462 C CA . VAL A 1 184 ? -25.803 0.658 1.619 1.00 95.75 184 VAL A CA 1
ATOM 1463 C C . VAL A 1 184 ? -25.442 0.518 3.099 1.00 95.75 184 VAL A C 1
ATOM 1465 O O . VAL A 1 184 ? -24.276 0.607 3.465 1.00 95.75 184 VAL A O 1
ATOM 1468 N N . GLU A 1 185 ? -26.418 0.230 3.954 1.00 96.94 185 GLU A N 1
ATOM 1469 C CA . GLU A 1 185 ? -26.227 0.092 5.396 1.00 96.94 185 GLU A CA 1
ATOM 1470 C C . GLU A 1 185 ? -25.312 -1.090 5.721 1.00 96.94 185 GLU A C 1
ATOM 1472 O O . GLU A 1 185 ? -24.363 -0.959 6.491 1.00 96.94 185 GLU A O 1
ATOM 1477 N N . GLY A 1 186 ? -25.564 -2.244 5.099 1.00 95.75 186 GLY A N 1
ATOM 1478 C CA . GLY A 1 186 ? 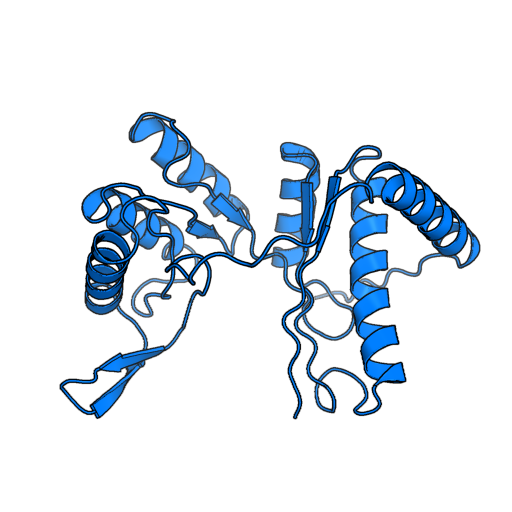-24.729 -3.429 5.272 1.00 95.75 186 GLY A CA 1
ATOM 1479 C C . GLY A 1 186 ? -23.309 -3.240 4.730 1.00 95.75 186 GLY A C 1
ATOM 1480 O O . GLY A 1 186 ? -22.356 -3.664 5.382 1.00 95.75 186 GLY A O 1
ATOM 1481 N N . PHE A 1 187 ? -23.158 -2.562 3.589 1.00 95.38 187 PHE A N 1
ATOM 1482 C CA . PHE A 1 187 ? -21.856 -2.180 3.040 1.00 95.38 187 PHE A CA 1
ATOM 1483 C C . PHE A 1 187 ? -21.075 -1.303 4.028 1.00 95.38 187 PHE A C 1
ATOM 1485 O O . PHE A 1 187 ? -19.945 -1.635 4.390 1.00 95.38 187 PHE A O 1
ATOM 1492 N N . VAL A 1 188 ? -21.701 -0.226 4.519 1.00 95.19 188 VAL A N 1
ATOM 1493 C CA . VAL A 1 188 ? -21.081 0.718 5.459 1.00 95.19 188 VAL A CA 1
ATOM 1494 C C . VAL A 1 188 ? -20.683 0.010 6.750 1.00 95.19 188 VAL A C 1
ATOM 1496 O O . VAL A 1 188 ? -19.558 0.178 7.204 1.00 95.19 188 VAL A O 1
ATOM 1499 N N . VAL A 1 189 ? -21.552 -0.834 7.315 1.00 95.75 189 VAL A N 1
ATOM 1500 C CA . VAL A 1 189 ? -21.245 -1.565 8.555 1.00 95.75 189 VAL A CA 1
ATOM 1501 C C . VAL A 1 189 ? -20.015 -2.459 8.397 1.00 95.75 189 VAL A C 1
ATOM 1503 O O . VAL A 1 189 ? -19.143 -2.434 9.265 1.00 95.75 189 VAL A O 1
ATOM 1506 N N . VAL A 1 190 ? -19.917 -3.234 7.311 1.00 94.88 190 VAL A N 1
ATOM 1507 C CA . VAL A 1 190 ? -18.768 -4.132 7.103 1.00 94.88 190 VAL A CA 1
ATOM 1508 C C . VAL A 1 190 ? -17.490 -3.335 6.849 1.00 94.88 190 VAL A C 1
ATOM 1510 O O . VAL A 1 190 ? -16.480 -3.594 7.501 1.00 94.88 190 VAL A O 1
ATOM 1513 N N . ALA A 1 191 ? -17.541 -2.332 5.970 1.00 94.06 191 ALA A N 1
ATOM 1514 C CA . ALA A 1 191 ? -16.380 -1.507 5.653 1.00 94.06 191 ALA A CA 1
ATOM 1515 C C . ALA A 1 191 ? -15.867 -0.740 6.886 1.00 94.06 191 ALA A C 1
ATOM 1517 O O . ALA A 1 191 ? -14.669 -0.736 7.163 1.00 94.06 191 ALA A O 1
ATOM 1518 N N . SER A 1 192 ? -16.762 -0.145 7.681 1.00 94.75 192 SER A N 1
ATOM 1519 C CA . SER A 1 192 ? -16.385 0.537 8.923 1.00 94.75 192 SER A CA 1
ATOM 1520 C C . SER A 1 192 ? -15.835 -0.426 9.974 1.00 94.75 192 SER A C 1
ATOM 1522 O O . SER A 1 192 ? -14.898 -0.069 10.686 1.00 94.75 192 SER A O 1
ATOM 1524 N N . ALA A 1 193 ? -16.375 -1.644 10.077 1.00 94.94 193 ALA A N 1
ATOM 1525 C CA . ALA A 1 193 ? -15.873 -2.640 11.020 1.00 94.94 193 ALA A CA 1
ATOM 1526 C C . ALA A 1 193 ? -14.425 -3.050 10.713 1.00 94.94 193 ALA A C 1
ATOM 1528 O O . ALA A 1 193 ? -13.637 -3.204 11.643 1.00 94.94 193 ALA A O 1
ATOM 1529 N N . GLU A 1 194 ? -14.055 -3.179 9.436 1.00 95.00 194 GLU A N 1
ATOM 1530 C CA . GLU A 1 194 ? -12.668 -3.435 9.031 1.00 95.00 194 GLU A CA 1
ATOM 1531 C C . GLU A 1 194 ? -11.728 -2.300 9.438 1.00 95.00 194 GLU A C 1
ATOM 1533 O O . GLU A 1 194 ? -10.696 -2.550 10.063 1.00 95.00 194 GLU A O 1
ATOM 1538 N N . ILE A 1 195 ? -12.110 -1.053 9.148 1.00 95.38 195 ILE A N 1
ATOM 1539 C CA . ILE A 1 195 ? -11.307 0.129 9.488 1.00 95.38 195 ILE A CA 1
ATOM 1540 C C . ILE A 1 195 ? -11.085 0.211 10.997 1.00 95.38 195 ILE A C 1
ATOM 1542 O O . ILE A 1 195 ? -9.944 0.259 11.455 1.00 95.38 195 ILE A O 1
ATOM 1546 N N . VAL A 1 196 ? -12.166 0.148 11.779 1.00 95.56 196 VAL A N 1
ATOM 1547 C CA . VAL A 1 196 ? -12.093 0.243 13.243 1.00 95.56 196 VAL A CA 1
ATOM 1548 C C . VAL A 1 196 ? -11.289 -0.916 13.833 1.00 95.56 196 VAL A C 1
ATOM 1550 O O . VAL A 1 196 ? -10.475 -0.693 14.726 1.00 95.56 196 VAL A O 1
ATOM 1553 N N . ALA A 1 197 ? -11.462 -2.143 13.331 1.00 95.06 197 ALA A N 1
ATOM 1554 C CA . ALA A 1 197 ? -10.682 -3.294 13.784 1.00 95.06 197 ALA A CA 1
ATOM 1555 C C . ALA A 1 197 ? -9.182 -3.121 13.504 1.00 95.06 197 ALA A C 1
ATOM 1557 O O . ALA A 1 197 ? -8.355 -3.416 14.370 1.00 95.06 197 ALA A O 1
ATOM 1558 N N . GLY A 1 198 ? -8.830 -2.627 12.314 1.00 95.31 198 GLY A N 1
ATOM 1559 C CA . GLY A 1 198 ? -7.447 -2.348 11.950 1.00 95.31 198 GLY A CA 1
ATOM 1560 C C . GLY A 1 198 ? -6.830 -1.257 12.823 1.00 95.31 198 GLY A C 1
ATOM 1561 O O . GLY A 1 198 ? -5.736 -1.450 13.358 1.00 95.31 198 GLY A O 1
ATOM 1562 N N . TRP A 1 199 ? -7.535 -0.148 13.042 1.00 96.56 199 TRP A N 1
ATOM 1563 C CA . TRP A 1 199 ? -7.053 0.938 13.898 1.00 96.56 199 TRP A CA 1
ATOM 1564 C C . TRP A 1 199 ? -6.894 0.525 15.363 1.00 96.56 199 TRP A C 1
ATOM 1566 O O . TRP A 1 199 ? -5.881 0.840 15.985 1.00 96.56 199 TRP A O 1
ATOM 1576 N N . LEU A 1 200 ? -7.841 -0.244 15.902 1.00 96.56 200 LEU A N 1
ATOM 1577 C CA . LEU A 1 200 ? -7.750 -0.773 17.262 1.00 96.56 200 LEU A CA 1
ATOM 1578 C C . LEU A 1 200 ? -6.538 -1.710 17.396 1.00 96.56 200 LEU A C 1
ATOM 1580 O O . LEU A 1 200 ? -5.762 -1.592 18.346 1.00 96.56 200 LEU A O 1
ATOM 1584 N N . ALA A 1 201 ? -6.306 -2.583 16.408 1.00 95.56 201 ALA A N 1
ATOM 1585 C CA . ALA A 1 201 ? -5.101 -3.409 16.362 1.00 95.56 201 ALA A CA 1
ATOM 1586 C C . ALA A 1 201 ? -3.818 -2.561 16.298 1.00 95.56 201 ALA A C 1
ATOM 1588 O O . ALA A 1 201 ? -2.837 -2.897 16.959 1.00 95.56 201 ALA A O 1
ATOM 1589 N N . ALA A 1 202 ? -3.818 -1.442 15.569 1.00 96.81 202 ALA A N 1
ATOM 1590 C CA . ALA A 1 202 ? -2.677 -0.534 15.550 1.00 96.81 202 ALA A CA 1
ATOM 1591 C C . ALA A 1 202 ? -2.419 0.130 16.903 1.00 96.81 202 ALA A C 1
ATOM 1593 O O . ALA A 1 202 ? -1.277 0.112 17.350 1.00 96.81 202 ALA A O 1
ATOM 1594 N N . ARG A 1 203 ? -3.445 0.638 17.598 1.00 95.62 203 ARG A N 1
ATOM 1595 C CA . ARG A 1 203 ? -3.267 1.219 18.943 1.00 95.62 203 ARG A CA 1
ATOM 1596 C C . ARG A 1 203 ? -2.821 0.190 19.980 1.00 95.62 203 ARG A C 1
ATOM 1598 O O . ARG A 1 203 ? -2.067 0.530 20.888 1.00 95.62 203 ARG A O 1
ATOM 1605 N N . ALA A 1 204 ? -3.188 -1.079 19.804 1.00 95.44 204 ALA A N 1
ATOM 1606 C CA . ALA A 1 204 ? -2.648 -2.171 20.613 1.00 95.44 204 ALA A CA 1
ATOM 1607 C C . ALA A 1 204 ? -1.150 -2.435 20.346 1.00 95.44 204 ALA A C 1
ATOM 1609 O O . ALA A 1 204 ? -0.429 -2.848 21.253 1.00 95.44 204 ALA A O 1
ATOM 1610 N N . LEU A 1 205 ? -0.671 -2.204 19.119 1.00 96.69 205 LEU A N 1
ATOM 1611 C CA . LEU A 1 205 ? 0.745 -2.343 18.750 1.00 96.69 205 LEU A CA 1
ATOM 1612 C C . LEU A 1 205 ? 1.574 -1.108 19.126 1.00 96.69 205 LEU A C 1
ATOM 1614 O O . LEU A 1 205 ? 2.725 -1.246 19.535 1.00 96.69 205 LEU A O 1
ATOM 1618 N N . ASN A 1 206 ? 0.996 0.079 18.963 1.00 96.94 206 ASN A N 1
ATOM 1619 C CA . ASN A 1 206 ? 1.584 1.375 19.261 1.00 96.94 206 ASN A CA 1
ATOM 1620 C C . ASN A 1 206 ? 0.466 2.347 19.695 1.00 96.94 206 ASN A C 1
ATOM 1622 O O . ASN A 1 206 ? -0.280 2.833 18.843 1.00 96.94 206 ASN A O 1
ATOM 1626 N N . PRO A 1 207 ? 0.362 2.692 20.993 1.00 95.00 207 PRO A N 1
ATOM 1627 C CA . PRO A 1 207 ? -0.698 3.564 21.508 1.00 95.00 207 PRO A CA 1
ATOM 1628 C C . PRO A 1 207 ? -0.748 4.970 20.899 1.00 95.00 207 PRO A C 1
ATOM 1630 O O . PRO A 1 207 ? -1.747 5.658 21.070 1.00 95.00 207 PRO A O 1
ATOM 1633 N N . LYS A 1 208 ? 0.312 5.407 20.209 1.00 94.38 208 LYS A N 1
ATOM 1634 C CA . LYS A 1 208 ? 0.402 6.708 19.529 1.00 94.38 208 LYS A CA 1
ATOM 1635 C C . LYS A 1 208 ? 0.332 6.587 18.005 1.00 94.38 208 LYS A C 1
ATOM 1637 O O . LYS A 1 208 ? 0.761 7.504 17.314 1.00 94.38 208 LYS A O 1
ATOM 1642 N N . ALA A 1 209 ? -0.118 5.446 17.483 1.00 96.00 209 ALA A N 1
ATOM 1643 C CA . ALA A 1 209 ? -0.178 5.241 16.045 1.00 96.00 209 ALA A CA 1
ATOM 1644 C C . ALA A 1 209 ? -1.086 6.286 15.374 1.00 96.00 209 ALA A C 1
ATOM 1646 O O . ALA A 1 209 ? -2.251 6.419 15.755 1.00 96.00 209 ALA A O 1
ATOM 1647 N N . GLU A 1 210 ? -0.558 6.975 14.362 1.00 94.44 210 GLU A N 1
ATOM 1648 C CA . GLU A 1 210 ? -1.323 7.828 13.452 1.00 94.44 210 GLU A CA 1
ATOM 1649 C C . GLU A 1 210 ? -2.296 6.934 12.681 1.00 94.44 210 GLU A C 1
ATOM 1651 O O . GLU A 1 210 ? -1.884 5.999 11.985 1.00 94.44 210 GLU A O 1
ATOM 1656 N N . LEU A 1 211 ? -3.593 7.182 12.845 1.00 94.75 211 LEU A N 1
ATOM 1657 C CA . LEU A 1 211 ? -4.646 6.368 12.253 1.00 94.75 211 LEU A CA 1
ATOM 1658 C C . LEU A 1 211 ? -5.035 6.947 10.899 1.00 94.75 211 LEU A C 1
ATOM 1660 O O . LEU A 1 211 ? -5.350 8.125 10.786 1.00 94.75 211 LEU A O 1
ATOM 1664 N N . GLY A 1 212 ? -5.052 6.106 9.871 1.00 92.25 212 GLY A N 1
ATOM 1665 C CA . GLY A 1 212 ? -5.437 6.539 8.537 1.00 92.25 212 GLY A CA 1
ATOM 1666 C C . GLY A 1 212 ? -6.088 5.420 7.749 1.00 92.25 212 GLY A C 1
ATOM 1667 O O . GLY A 1 212 ? -5.884 4.234 8.016 1.00 92.25 212 GLY A O 1
ATOM 1668 N N . SER A 1 213 ? -6.929 5.786 6.791 1.00 92.12 213 SER A N 1
ATOM 1669 C CA . SER A 1 213 ? -7.535 4.819 5.888 1.00 92.12 213 SER A CA 1
ATOM 1670 C C . SER A 1 213 ? -7.986 5.484 4.596 1.00 92.12 213 SER A C 1
ATOM 1672 O O . SER A 1 213 ? -8.439 6.626 4.587 1.00 92.12 213 SER A O 1
ATOM 1674 N N . SER A 1 214 ? -7.892 4.736 3.506 1.00 90.12 214 SER A N 1
ATOM 1675 C CA . SER A 1 214 ? -8.591 4.992 2.247 1.00 90.12 214 SER A CA 1
ATOM 1676 C C . SER A 1 214 ? -9.589 3.863 1.990 1.00 90.12 214 SER A C 1
ATOM 1678 O O . SER A 1 214 ? -9.570 2.852 2.681 1.00 90.12 214 SER A O 1
ATOM 1680 N N . MET A 1 215 ? -10.459 3.997 0.990 1.00 90.38 215 MET A N 1
ATOM 1681 C CA . MET A 1 215 ? -11.391 2.935 0.602 1.00 90.38 215 MET A CA 1
ATOM 1682 C C . MET A 1 215 ? -11.468 2.820 -0.915 1.00 90.38 215 MET A C 1
ATOM 1684 O O . MET A 1 215 ? -11.654 3.825 -1.600 1.00 90.38 215 MET A O 1
ATOM 1688 N N . TRP A 1 216 ? -11.374 1.596 -1.433 1.00 89.94 216 TRP A N 1
ATOM 1689 C CA . TRP A 1 216 ? -11.602 1.292 -2.848 1.00 89.94 216 TRP A CA 1
ATOM 1690 C C . TRP A 1 216 ? -12.896 0.495 -2.988 1.00 89.94 216 TRP A C 1
ATOM 1692 O O . TRP A 1 216 ? -12.907 -0.733 -3.012 1.00 89.94 216 TRP A O 1
ATOM 1702 N N . ALA A 1 217 ? -14.010 1.219 -3.009 1.00 90.94 217 ALA A N 1
ATOM 1703 C CA . ALA A 1 217 ? -15.337 0.629 -3.085 1.00 90.94 217 ALA A CA 1
ATOM 1704 C C . ALA A 1 217 ? -15.692 0.205 -4.518 1.00 90.94 217 ALA A C 1
ATOM 1706 O O . ALA A 1 217 ? -15.429 0.932 -5.476 1.00 90.94 217 ALA A O 1
ATOM 1707 N N . GLY A 1 218 ? -16.355 -0.941 -4.647 1.00 91.19 218 GLY A N 1
ATOM 1708 C CA . GLY A 1 218 ? -16.973 -1.404 -5.886 1.00 91.19 218 GLY A CA 1
ATOM 1709 C C . GLY A 1 218 ? -18.447 -1.757 -5.701 1.00 91.19 218 GLY A C 1
ATOM 1710 O O . GLY A 1 218 ? -18.932 -1.935 -4.582 1.00 91.19 218 GLY A O 1
ATOM 1711 N N . VAL A 1 219 ? -19.155 -1.902 -6.818 1.00 88.06 219 VAL A N 1
ATOM 1712 C CA . VAL A 1 219 ? -20.537 -2.396 -6.868 1.00 88.06 219 VAL A CA 1
ATOM 1713 C C . VAL A 1 219 ? -20.586 -3.527 -7.890 1.00 88.06 219 VAL A C 1
ATOM 1715 O O . VAL A 1 219 ? -20.033 -3.376 -8.982 1.00 88.06 219 VAL A O 1
ATOM 1718 N N . GLY A 1 220 ? -21.163 -4.662 -7.492 1.00 81.31 220 GLY A N 1
ATOM 1719 C CA . GLY A 1 220 ? -21.376 -5.833 -8.347 1.00 81.31 220 GLY A CA 1
ATOM 1720 C C . GLY A 1 220 ? -22.711 -5.828 -9.075 1.00 81.31 220 GLY A C 1
ATOM 1721 O O . GLY A 1 220 ? -23.625 -5.087 -8.649 1.00 81.31 220 GLY A O 1
#

pLDDT: mean 91.52, std 7.49, range [53.91, 97.88]

Secondary structure (DSSP, 8-state):
---------HHHHHHHHHHHHHHHHHHTTPPPPPPPPP-SSS--BSEEEETTTTEEEE--HHHHHHHHHHHHHH-TTT-B---B--TTS-TTTHHHHHHHHHHHH-SSB--EEESSTTHHHHHHHHHHHTTSSSTT-EEE--B--SSS---HHHHHHHHHHHHHH-EEEEB---EETTTB-SSHHHHHHHHHHHHHHHHHHHHHH-TTPEEEE----EE-